Protein AF-A0A8S3YLR6-F1 (afdb_monomer_lite)

Sequence (281 aa):
AKRILKRKILSGLDHILKEVLVSANGNLFRFPYKSLSETISVVMLALLRDVLEQEKDLSAEFMKEVQEFAKQLFLAGQSDLERNPSHHSLQDRLTDFNPYQLLVHANGACVDLLFWAIREESEAENLCVKLTEKISTNTERKLLLSHTPLLSASLEALGKMAVKFPALGSAMVASLRDFLVSPSPILSKLNKYALSEGGRSGYSGSGGGIRILVTDEDKKEGSRGSKLPKNRLLATMENLRDNAIHNICRALKASQQVDKDCVPAFLASISNRLYRAELSD

pLDDT: mean 82.61, std 18.74, range [32.28, 98.25]

Structure (mmCIF, N/CA/C/O backbone):
data_AF-A0A8S3YLR6-F1
#
_entry.id   AF-A0A8S3YLR6-F1
#
loop_
_atom_site.group_PDB
_atom_site.id
_atom_site.type_symbol
_atom_site.label_atom_id
_atom_site.label_alt_id
_atom_site.label_comp_id
_atom_site.label_asym_id
_atom_site.label_entity_id
_atom_site.label_seq_id
_atom_site.pdbx_PDB_ins_code
_atom_site.Cartn_x
_atom_site.Cartn_y
_atom_site.Cartn_z
_atom_site.occupancy
_atom_site.B_iso_or_equiv
_atom_site.auth_seq_id
_atom_site.auth_comp_id
_atom_site.auth_asym_id
_atom_site.auth_atom_id
_atom_site.pdbx_PDB_model_num
ATOM 1 N N . ALA A 1 1 ? 10.961 -17.429 -5.211 1.00 85.12 1 ALA A N 1
ATOM 2 C CA . ALA A 1 1 ? 11.134 -15.956 -5.201 1.00 85.12 1 ALA A CA 1
ATOM 3 C C . ALA A 1 1 ? 12.556 -15.496 -4.858 1.00 85.12 1 ALA A C 1
ATOM 5 O O . ALA A 1 1 ? 13.225 -15.006 -5.760 1.00 85.12 1 ALA A O 1
ATOM 6 N N . LYS A 1 2 ? 13.059 -15.703 -3.623 1.00 90.19 2 LYS A N 1
ATOM 7 C CA . LYS A 1 2 ? 14.373 -15.196 -3.146 1.00 90.19 2 LYS A CA 1
ATOM 8 C C . LYS A 1 2 ? 15.544 -15.385 -4.121 1.00 90.19 2 LYS A C 1
ATOM 10 O O . LYS A 1 2 ? 16.356 -14.486 -4.268 1.00 90.19 2 LYS A O 1
ATOM 15 N N . ARG A 1 3 ? 15.649 -16.543 -4.789 1.00 91.81 3 ARG A N 1
ATOM 16 C CA . ARG A 1 3 ? 16.710 -16.813 -5.781 1.00 91.81 3 ARG A CA 1
ATOM 17 C C . ARG A 1 3 ? 16.569 -15.946 -7.033 1.00 91.81 3 ARG A C 1
ATOM 19 O O . ARG A 1 3 ? 17.522 -15.266 -7.384 1.00 91.81 3 ARG A O 1
ATOM 26 N N . ILE A 1 4 ? 15.396 -15.973 -7.666 1.00 92.19 4 ILE A N 1
ATOM 27 C CA . ILE A 1 4 ? 15.113 -15.288 -8.939 1.00 92.19 4 ILE A CA 1
ATOM 28 C C . ILE A 1 4 ? 15.237 -13.768 -8.784 1.00 92.19 4 ILE A C 1
ATOM 30 O O . ILE A 1 4 ? 15.818 -13.121 -9.642 1.00 92.19 4 ILE A O 1
ATOM 34 N N . LEU A 1 5 ? 14.773 -13.216 -7.657 1.00 93.38 5 LEU A N 1
ATOM 35 C CA . LEU A 1 5 ? 14.793 -11.773 -7.391 1.00 93.38 5 LEU A CA 1
ATOM 36 C C . LEU A 1 5 ? 16.151 -11.237 -6.906 1.00 93.38 5 LEU A C 1
ATOM 38 O O . LEU A 1 5 ? 16.263 -10.075 -6.520 1.00 93.38 5 LEU A O 1
ATOM 42 N N . LYS A 1 6 ? 17.218 -12.048 -6.928 1.00 92.62 6 LYS A N 1
ATOM 43 C CA . LYS A 1 6 ? 18.569 -11.538 -6.660 1.00 92.62 6 LYS A CA 1
ATOM 44 C C . LYS A 1 6 ? 18.989 -10.590 -7.779 1.00 92.62 6 LYS A C 1
ATOM 46 O O . LYS A 1 6 ? 18.984 -10.989 -8.942 1.00 92.62 6 LYS A O 1
ATOM 51 N N . ARG A 1 7 ? 19.501 -9.407 -7.412 1.00 89.25 7 ARG A N 1
ATOM 52 C CA . ARG A 1 7 ? 20.029 -8.402 -8.357 1.00 89.25 7 ARG A CA 1
ATOM 53 C C . ARG A 1 7 ? 20.949 -9.002 -9.422 1.00 89.25 7 ARG A C 1
ATOM 55 O O . ARG A 1 7 ? 20.771 -8.699 -10.587 1.00 89.25 7 ARG A O 1
ATOM 62 N N . LYS A 1 8 ? 21.863 -9.907 -9.040 1.00 92.75 8 LYS A N 1
ATOM 63 C CA . LYS A 1 8 ? 22.785 -10.585 -9.973 1.00 92.75 8 LYS A CA 1
ATOM 64 C C . LYS A 1 8 ? 22.071 -11.427 -11.041 1.00 92.75 8 LYS A C 1
ATOM 66 O O . LYS A 1 8 ? 22.531 -11.475 -12.176 1.00 92.75 8 LYS A O 1
ATOM 71 N N . ILE A 1 9 ? 20.988 -12.122 -10.678 1.00 94.31 9 ILE A N 1
ATOM 72 C CA . ILE A 1 9 ? 20.222 -12.932 -11.638 1.00 94.31 9 ILE A CA 1
ATOM 73 C C . ILE A 1 9 ? 19.443 -12.006 -12.564 1.00 94.31 9 ILE A C 1
ATOM 75 O O . ILE A 1 9 ? 19.561 -12.132 -13.777 1.00 94.31 9 ILE A O 1
ATOM 79 N N . LEU A 1 10 ? 18.718 -11.045 -11.992 1.00 93.62 10 LEU A N 1
ATOM 80 C CA . LEU A 1 10 ? 17.931 -10.073 -12.745 1.00 93.62 10 LEU A CA 1
ATOM 81 C C . LEU A 1 10 ? 18.799 -9.273 -13.737 1.00 93.62 10 LEU A C 1
ATOM 83 O O . LEU A 1 10 ? 18.485 -9.218 -14.921 1.00 93.62 10 LEU A O 1
ATOM 87 N N . SER A 1 11 ? 19.972 -8.790 -13.308 1.00 92.81 11 SER A N 1
ATOM 88 C CA . SER A 1 11 ? 20.924 -8.103 -14.191 1.00 92.81 11 SER A CA 1
ATOM 89 C C . SER A 1 11 ? 21.477 -9.004 -15.297 1.00 92.81 11 SER A C 1
ATOM 91 O O . SER A 1 11 ? 21.741 -8.532 -16.398 1.00 92.81 11 SER A O 1
ATOM 93 N N . GLY A 1 12 ? 21.668 -10.296 -15.011 1.00 94.06 12 GLY A N 1
ATOM 94 C CA . GLY A 1 12 ? 22.086 -11.273 -16.016 1.00 94.06 12 GLY A CA 1
ATOM 95 C C . GLY A 1 12 ? 21.009 -11.494 -17.077 1.00 94.06 12 GLY A C 1
ATOM 96 O O . GLY A 1 12 ? 21.314 -11.506 -18.264 1.00 94.06 12 GLY A O 1
ATOM 97 N N . LEU A 1 13 ? 19.744 -11.593 -16.661 1.00 93.75 13 LEU A N 1
ATOM 98 C CA . LEU A 1 13 ? 18.605 -11.706 -17.575 1.00 93.75 13 LEU A CA 1
ATOM 99 C C . LEU A 1 13 ? 18.443 -10.453 -18.442 1.00 93.75 13 LEU A C 1
ATOM 101 O O . LEU A 1 13 ? 18.229 -10.569 -19.646 1.00 93.75 13 LEU A O 1
ATOM 105 N N . ASP A 1 14 ? 18.609 -9.264 -17.861 1.00 92.75 14 ASP A N 1
ATOM 106 C CA . ASP A 1 14 ? 18.589 -8.010 -18.619 1.00 92.75 14 ASP A CA 1
ATOM 107 C C . ASP A 1 14 ? 19.749 -7.916 -19.616 1.00 92.75 14 ASP A C 1
ATOM 109 O O . ASP A 1 14 ? 19.586 -7.357 -20.700 1.00 92.75 14 ASP A O 1
ATOM 113 N N . HIS A 1 15 ? 20.923 -8.449 -19.269 1.00 93.38 15 HIS A N 1
ATOM 114 C CA . HIS A 1 15 ? 22.066 -8.484 -20.177 1.00 93.38 15 HIS A CA 1
ATOM 115 C C . HIS A 1 15 ? 21.801 -9.393 -21.379 1.00 93.38 15 HIS A C 1
ATOM 117 O O . HIS A 1 15 ? 21.953 -8.941 -22.510 1.00 93.38 15 HIS A O 1
ATOM 123 N N . ILE A 1 16 ? 21.305 -10.611 -21.140 1.00 91.88 16 ILE A N 1
ATOM 124 C CA . ILE A 1 16 ? 20.913 -11.547 -22.203 1.00 91.88 16 ILE A CA 1
ATOM 125 C C . ILE A 1 16 ? 19.836 -10.920 -23.095 1.00 91.88 16 ILE A C 1
ATOM 127 O O . ILE A 1 16 ? 19.920 -10.998 -24.318 1.00 91.88 16 ILE A O 1
ATOM 131 N N . LEU A 1 17 ? 18.839 -10.248 -22.506 1.00 89.56 17 LEU A N 1
ATOM 132 C CA . LEU A 1 17 ? 17.816 -9.562 -23.290 1.00 89.56 17 LEU A CA 1
ATOM 133 C C . LEU A 1 17 ? 18.434 -8.491 -24.202 1.00 89.56 17 LEU A C 1
ATOM 135 O O . LEU A 1 17 ? 18.081 -8.405 -25.377 1.00 89.56 17 LEU A O 1
ATOM 139 N N . LYS A 1 18 ? 19.367 -7.687 -23.681 1.00 87.88 18 LYS A N 1
ATOM 140 C CA . LYS A 1 18 ? 20.070 -6.673 -24.478 1.00 87.88 18 LYS A CA 1
ATOM 141 C C . LYS A 1 18 ? 20.865 -7.299 -25.621 1.00 87.88 18 LYS A C 1
ATOM 143 O O . LYS A 1 18 ? 20.796 -6.778 -26.728 1.00 87.88 18 LYS A O 1
ATOM 148 N N . GLU A 1 19 ? 21.570 -8.403 -25.381 1.00 89.25 19 GLU A N 1
ATOM 149 C CA . GLU A 1 19 ? 22.293 -9.131 -26.431 1.00 89.25 19 GLU A CA 1
ATOM 150 C C . GLU A 1 19 ? 21.345 -9.597 -27.537 1.00 89.25 19 GLU A C 1
ATOM 152 O O . GLU A 1 19 ? 21.582 -9.308 -28.706 1.00 89.25 19 GLU A O 1
ATOM 157 N N . VAL A 1 20 ? 20.218 -10.219 -27.176 1.00 87.31 20 VAL A N 1
ATOM 158 C CA . VAL A 1 20 ? 19.209 -10.683 -28.141 1.00 87.31 20 VAL A CA 1
ATOM 159 C C . VAL A 1 20 ? 18.617 -9.522 -28.946 1.00 87.31 20 VAL A C 1
ATOM 161 O O . VAL A 1 20 ? 18.468 -9.636 -30.162 1.00 87.31 20 VAL A O 1
ATOM 164 N N . LEU A 1 21 ? 18.311 -8.391 -28.302 1.00 83.88 21 LEU A N 1
ATOM 165 C CA . LEU A 1 21 ? 17.789 -7.197 -28.977 1.00 83.88 21 LEU A CA 1
ATOM 166 C C . LEU A 1 21 ? 18.794 -6.616 -29.984 1.00 83.88 21 LEU A C 1
ATOM 168 O O . LEU A 1 21 ? 18.395 -6.213 -31.079 1.00 83.88 21 LEU A O 1
ATOM 172 N N . VAL A 1 22 ? 20.083 -6.597 -29.625 1.00 85.00 22 VAL A N 1
ATOM 173 C CA . VAL A 1 22 ? 21.174 -6.151 -30.505 1.00 85.00 22 VAL A CA 1
ATOM 174 C C . VAL A 1 22 ? 21.357 -7.125 -31.668 1.00 85.00 22 VAL A C 1
ATOM 176 O O . VAL A 1 22 ? 21.350 -6.695 -32.817 1.00 85.00 22 VAL A O 1
ATOM 179 N N . SER A 1 23 ? 21.452 -8.431 -31.403 1.00 84.06 23 SER A N 1
ATOM 180 C CA . SER A 1 23 ? 21.620 -9.461 -32.438 1.00 84.06 23 SER A CA 1
ATOM 181 C C . SER A 1 23 ? 20.437 -9.544 -33.403 1.00 84.06 23 SER A C 1
ATOM 183 O O . SER A 1 23 ? 20.616 -9.891 -34.567 1.00 84.06 23 SER A O 1
ATOM 185 N N . ALA A 1 24 ? 19.231 -9.202 -32.948 1.00 80.56 24 ALA A N 1
ATOM 186 C CA . ALA A 1 24 ? 18.046 -9.147 -33.793 1.00 80.56 24 ALA A CA 1
ATOM 187 C C . ALA A 1 24 ? 17.970 -7.882 -34.672 1.00 80.56 24 ALA A C 1
ATOM 189 O O . ALA A 1 24 ? 16.998 -7.743 -35.410 1.00 80.56 24 ALA A O 1
ATOM 190 N N . ASN A 1 25 ? 18.929 -6.943 -34.599 1.00 69.19 25 ASN A N 1
ATOM 191 C CA . ASN A 1 25 ? 18.889 -5.641 -35.289 1.00 69.19 25 ASN A CA 1
ATOM 192 C C . ASN A 1 25 ? 17.556 -4.882 -35.096 1.00 69.19 25 ASN A C 1
ATOM 194 O O . ASN A 1 25 ? 17.105 -4.160 -35.983 1.00 69.19 25 ASN A O 1
ATOM 198 N N . GLY A 1 26 ? 16.876 -5.074 -33.960 1.00 62.84 26 GLY A N 1
ATOM 199 C CA . GLY A 1 26 ? 15.544 -4.504 -33.723 1.00 62.84 26 GLY A CA 1
ATOM 200 C C . GLY A 1 26 ? 14.390 -5.137 -34.523 1.00 62.84 26 GLY A C 1
ATOM 201 O O . GLY A 1 26 ? 13.256 -4.692 -34.374 1.00 62.84 26 GLY A O 1
ATOM 202 N N . ASN A 1 27 ? 14.619 -6.206 -35.301 1.00 63.16 27 ASN A N 1
ATOM 203 C CA . ASN A 1 27 ? 13.587 -6.931 -36.068 1.00 63.16 27 ASN A CA 1
ATOM 204 C C . ASN A 1 27 ? 12.715 -7.878 -35.221 1.00 63.16 27 ASN A C 1
ATOM 206 O O . ASN A 1 27 ? 12.024 -8.751 -35.753 1.00 63.16 27 ASN A O 1
ATOM 210 N N . LEU A 1 28 ? 12.695 -7.708 -33.899 1.00 68.62 28 LEU A N 1
ATOM 211 C CA . LEU A 1 28 ? 11.741 -8.395 -33.036 1.00 68.62 28 LEU A CA 1
ATOM 212 C C . LEU A 1 28 ? 10.363 -7.751 -33.211 1.00 68.62 28 LEU A C 1
ATOM 214 O O . LEU A 1 28 ? 10.010 -6.780 -32.538 1.00 68.62 28 LEU A O 1
ATOM 218 N N . PHE A 1 29 ? 9.582 -8.293 -34.147 1.00 60.22 29 PHE A N 1
ATOM 219 C CA . PHE A 1 29 ? 8.197 -7.889 -34.367 1.00 60.22 29 PHE A CA 1
ATOM 220 C C . PHE A 1 29 ? 7.427 -7.945 -33.036 1.00 60.22 29 PHE A C 1
ATOM 222 O O . PHE A 1 29 ? 7.237 -9.016 -32.466 1.00 60.22 29 PHE A O 1
ATOM 229 N N . ARG A 1 30 ? 6.964 -6.781 -32.558 1.00 65.88 30 ARG A N 1
ATOM 230 C CA . ARG A 1 30 ? 6.117 -6.623 -31.358 1.00 65.88 30 ARG A CA 1
ATOM 231 C C . ARG A 1 30 ? 6.732 -7.109 -30.034 1.00 65.88 30 ARG A C 1
ATOM 233 O O . ARG A 1 30 ? 6.010 -7.655 -29.205 1.00 65.88 30 ARG A O 1
ATOM 240 N N . PHE A 1 31 ? 8.021 -6.883 -29.786 1.00 74.44 31 PHE A N 1
ATOM 241 C CA . PHE A 1 31 ? 8.597 -7.120 -28.456 1.00 74.44 31 PHE A CA 1
ATOM 242 C C . PHE A 1 31 ? 8.640 -5.823 -27.618 1.00 74.44 31 PHE A C 1
ATOM 244 O O . PHE A 1 31 ? 9.444 -4.942 -27.920 1.00 74.44 31 PHE A O 1
ATOM 251 N N . PRO A 1 32 ? 7.785 -5.658 -26.583 1.00 75.31 32 PRO A N 1
ATOM 252 C CA . PRO A 1 32 ? 7.658 -4.380 -25.876 1.00 75.31 32 PRO A CA 1
ATOM 253 C C . PRO A 1 32 ? 8.683 -4.185 -24.747 1.00 75.31 32 PRO A C 1
ATOM 255 O O . PRO A 1 32 ? 8.883 -3.055 -24.308 1.00 75.31 32 PRO A O 1
ATOM 258 N N . TYR A 1 33 ? 9.315 -5.253 -24.250 1.00 80.69 33 TYR A N 1
ATOM 259 C CA . TYR A 1 33 ? 10.130 -5.206 -23.032 1.00 80.69 33 TYR A CA 1
ATOM 260 C C . TYR A 1 33 ? 11.534 -4.641 -23.279 1.00 80.69 33 TYR A C 1
ATOM 262 O O . TYR A 1 33 ? 12.218 -5.020 -24.226 1.00 80.69 33 TYR A O 1
ATOM 270 N N . LYS A 1 34 ? 11.992 -3.772 -22.371 1.00 79.12 34 LYS A N 1
ATOM 271 C CA . LYS A 1 34 ? 13.369 -3.226 -22.360 1.00 79.12 34 LYS A CA 1
ATOM 272 C C . LYS A 1 34 ? 14.245 -3.834 -21.263 1.00 79.12 34 LYS A C 1
ATOM 274 O O . LYS A 1 34 ? 15.469 -3.738 -21.319 1.00 79.12 34 LYS A O 1
ATOM 279 N N . SER A 1 35 ? 13.605 -4.462 -20.286 1.00 86.56 35 SER A N 1
ATOM 280 C CA . SER A 1 35 ? 14.198 -5.185 -19.167 1.00 86.56 35 SER A CA 1
ATOM 281 C C . SER A 1 35 ? 13.229 -6.278 -18.716 1.00 86.56 35 SER A C 1
ATOM 283 O O . SER A 1 35 ? 12.011 -6.190 -18.908 1.00 86.56 35 SER A O 1
ATOM 285 N N . LEU A 1 36 ? 13.776 -7.336 -18.131 1.00 89.69 36 LEU A N 1
ATOM 286 C CA . LEU A 1 36 ? 13.025 -8.417 -17.502 1.00 89.69 36 LEU A CA 1
ATOM 287 C C . LEU A 1 36 ? 12.928 -8.218 -15.988 1.00 89.69 36 LEU A C 1
ATOM 289 O O . LEU A 1 36 ? 11.962 -8.685 -15.386 1.00 89.69 36 LEU A O 1
ATOM 293 N N . SER A 1 37 ? 13.884 -7.504 -15.388 1.00 91.69 37 SER A N 1
ATOM 294 C CA . SER A 1 37 ? 13.978 -7.257 -13.945 1.00 91.69 37 SER A CA 1
ATOM 295 C C . SER A 1 37 ? 12.669 -6.803 -13.304 1.00 91.69 37 SER A C 1
ATOM 297 O O . SER A 1 37 ? 12.178 -7.442 -12.370 1.00 91.69 37 SER A O 1
ATOM 299 N N . GLU A 1 38 ? 12.080 -5.719 -13.805 1.00 89.62 38 GLU A N 1
ATOM 300 C CA . GLU A 1 38 ? 10.886 -5.115 -13.217 1.00 89.62 38 GLU A CA 1
ATOM 301 C C . GLU A 1 38 ? 9.656 -5.998 -13.436 1.00 89.62 38 GLU A C 1
ATOM 303 O O . GLU A 1 38 ? 8.879 -6.208 -12.507 1.00 89.62 38 GLU A O 1
ATOM 308 N N . THR A 1 39 ? 9.519 -6.591 -14.626 1.00 91.44 39 THR A N 1
ATOM 309 C CA . THR A 1 39 ? 8.422 -7.517 -14.947 1.00 91.44 39 THR A CA 1
ATOM 310 C C . THR A 1 39 ? 8.439 -8.730 -14.019 1.00 91.44 39 THR A C 1
ATOM 312 O O . THR A 1 39 ? 7.434 -9.044 -13.385 1.00 91.44 39 THR A O 1
ATOM 315 N N . ILE A 1 40 ? 9.593 -9.391 -13.891 1.00 94.12 40 ILE A N 1
ATOM 316 C CA . ILE A 1 40 ? 9.761 -10.557 -13.017 1.00 94.12 40 ILE A CA 1
ATOM 317 C C . ILE A 1 40 ? 9.516 -10.165 -11.558 1.00 94.12 40 ILE A C 1
ATOM 319 O O . ILE A 1 40 ? 8.880 -10.920 -10.826 1.00 94.12 40 ILE A O 1
ATOM 323 N N . SER A 1 41 ? 9.975 -8.986 -11.134 1.00 93.62 41 SER A N 1
ATOM 324 C CA . SER A 1 41 ? 9.752 -8.493 -9.772 1.00 93.62 41 SER A CA 1
ATOM 325 C C . SER A 1 41 ? 8.268 -8.344 -9.455 1.00 93.62 41 SER A C 1
ATOM 327 O O . SER A 1 41 ? 7.816 -8.897 -8.454 1.00 93.62 41 SER A O 1
ATOM 329 N N . VAL A 1 42 ? 7.497 -7.685 -10.328 1.00 93.69 42 VAL A N 1
ATOM 330 C CA . VAL A 1 42 ? 6.043 -7.537 -10.158 1.00 93.69 42 VAL A CA 1
ATOM 331 C C . VAL A 1 42 ? 5.356 -8.899 -10.113 1.00 93.69 42 VAL A C 1
ATOM 333 O O . VAL A 1 42 ? 4.605 -9.162 -9.179 1.00 93.69 42 VAL A O 1
ATOM 336 N N . VAL A 1 43 ? 5.640 -9.781 -11.078 1.00 94.62 43 VAL A N 1
ATOM 337 C CA . VAL A 1 43 ? 4.993 -11.101 -11.168 1.00 94.62 43 VAL A CA 1
ATOM 338 C C . VAL A 1 43 ? 5.287 -11.949 -9.933 1.00 94.62 43 VAL A C 1
ATOM 340 O O . VAL A 1 43 ? 4.377 -12.533 -9.353 1.00 94.62 43 VAL A O 1
ATOM 343 N N . MET A 1 44 ? 6.545 -12.003 -9.495 1.00 95.81 44 MET A N 1
ATOM 344 C CA . MET A 1 44 ? 6.927 -12.819 -8.343 1.00 95.81 44 MET A CA 1
ATOM 345 C C . MET A 1 44 ? 6.358 -12.280 -7.028 1.00 95.81 44 MET A C 1
ATOM 347 O O . MET A 1 44 ? 6.018 -13.077 -6.157 1.00 95.81 44 MET A O 1
ATOM 351 N N . LEU A 1 45 ? 6.273 -10.957 -6.866 1.00 95.12 45 LEU A N 1
ATOM 352 C CA . LEU A 1 45 ? 5.681 -10.336 -5.679 1.00 95.12 45 LEU A CA 1
ATOM 353 C C . LEU A 1 45 ? 4.161 -10.499 -5.649 1.00 95.12 45 LEU A C 1
ATOM 355 O O . LEU A 1 45 ? 3.626 -10.869 -4.608 1.00 95.12 45 LEU A O 1
ATOM 359 N N . ALA A 1 46 ? 3.486 -10.295 -6.782 1.00 94.06 46 ALA A N 1
ATOM 360 C CA . ALA A 1 46 ? 2.050 -10.529 -6.907 1.00 94.06 46 ALA A CA 1
ATOM 361 C C . ALA A 1 46 ? 1.702 -12.000 -6.640 1.00 94.06 46 ALA A C 1
ATOM 363 O O . ALA A 1 46 ? 0.808 -12.276 -5.850 1.00 94.06 46 ALA A O 1
ATOM 364 N N . LEU A 1 47 ? 2.475 -12.942 -7.191 1.00 94.88 47 LEU A N 1
ATOM 365 C CA . LEU A 1 47 ? 2.290 -14.368 -6.921 1.00 94.88 47 LEU A CA 1
ATOM 366 C C . LEU A 1 47 ? 2.444 -14.693 -5.429 1.00 94.88 47 LEU A C 1
ATOM 368 O O . LEU A 1 47 ? 1.627 -15.417 -4.875 1.00 94.88 47 LEU A O 1
ATOM 372 N N . LEU A 1 48 ? 3.484 -14.171 -4.766 1.00 94.12 48 LEU A N 1
ATOM 373 C CA . LEU A 1 48 ? 3.661 -14.383 -3.326 1.00 94.12 48 LEU A CA 1
ATOM 374 C C . LEU A 1 48 ? 2.500 -13.801 -2.517 1.00 94.12 48 LEU A C 1
ATOM 376 O O . LEU A 1 48 ? 2.056 -14.441 -1.569 1.00 94.12 48 LEU A O 1
ATOM 380 N N . ARG A 1 49 ? 2.022 -12.606 -2.883 1.00 93.56 49 ARG A N 1
ATOM 381 C CA . ARG A 1 49 ? 0.862 -11.975 -2.249 1.00 93.56 49 ARG A CA 1
ATOM 382 C C . ARG A 1 49 ? -0.367 -12.871 -2.381 1.00 93.56 49 ARG A C 1
ATOM 384 O O . ARG A 1 49 ? -1.003 -13.141 -1.372 1.00 93.56 49 ARG A O 1
ATOM 391 N N . ASP A 1 50 ? -0.657 -13.351 -3.588 1.00 93.19 50 ASP A N 1
ATOM 392 C CA . ASP A 1 50 ? -1.843 -14.169 -3.866 1.00 93.19 50 ASP A CA 1
ATOM 393 C C . ASP A 1 50 ? -1.788 -15.511 -3.121 1.00 93.19 50 ASP A C 1
ATOM 395 O O . ASP A 1 50 ? -2.796 -15.962 -2.583 1.00 93.19 50 ASP A O 1
ATOM 399 N N . VAL A 1 51 ? -0.599 -16.117 -3.015 1.00 92.75 51 VAL A N 1
ATOM 400 C CA . VAL A 1 51 ? -0.386 -17.321 -2.195 1.00 92.75 51 VAL A CA 1
ATOM 401 C C . VAL A 1 51 ? -0.667 -17.034 -0.720 1.00 92.75 51 VAL A C 1
ATOM 403 O O . VAL A 1 51 ? -1.386 -17.795 -0.086 1.00 92.75 51 VAL A O 1
ATOM 406 N N . LEU A 1 52 ? -0.135 -15.940 -0.164 1.00 92.62 52 LEU A N 1
ATOM 407 C CA . LEU A 1 52 ? -0.355 -15.589 1.245 1.00 92.62 52 LEU A CA 1
ATOM 408 C C . LEU A 1 52 ? -1.804 -15.176 1.554 1.00 92.62 52 LEU A C 1
ATOM 410 O O . LEU A 1 52 ? -2.242 -15.304 2.694 1.00 92.62 52 LEU A O 1
ATOM 414 N N . GLU A 1 53 ? -2.531 -14.662 0.566 1.00 90.50 53 GLU A N 1
ATOM 415 C CA . GLU A 1 53 ? -3.952 -14.332 0.688 1.00 90.50 53 GLU A CA 1
ATOM 416 C C . GLU A 1 53 ? -4.837 -15.588 0.713 1.00 90.50 53 GLU A C 1
ATOM 418 O O . GLU A 1 53 ? -5.826 -15.631 1.449 1.00 90.50 53 GLU A O 1
ATOM 423 N N . GLN A 1 54 ? -4.492 -16.609 -0.076 1.00 91.38 54 GLN A N 1
ATOM 424 C CA . GLN A 1 54 ? -5.289 -17.832 -0.215 1.00 91.38 54 GLN A CA 1
ATOM 425 C C . GLN A 1 54 ? -4.959 -18.888 0.844 1.00 91.38 54 GLN A C 1
ATOM 427 O O . GLN A 1 54 ? -5.867 -19.532 1.375 1.00 91.38 54 GLN A O 1
ATOM 432 N N . GLU A 1 55 ? -3.677 -19.058 1.165 1.00 89.44 55 GLU A N 1
ATOM 433 C CA . GLU A 1 55 ? -3.213 -20.107 2.067 1.00 89.44 55 GLU A CA 1
ATOM 434 C C . GLU A 1 55 ? -3.371 -19.694 3.532 1.00 89.44 55 GLU A C 1
ATOM 436 O O . GLU A 1 55 ? -2.748 -18.753 4.033 1.00 89.44 55 GLU A O 1
ATOM 441 N N . LYS A 1 56 ? -4.202 -20.453 4.245 1.00 80.00 56 LYS A N 1
ATOM 442 C CA . LYS A 1 56 ? -4.361 -20.347 5.696 1.00 80.00 56 LYS A CA 1
ATOM 443 C C . LYS A 1 56 ? -3.353 -21.295 6.359 1.00 80.00 56 LYS A C 1
ATOM 445 O O . LYS A 1 56 ? -2.961 -22.294 5.774 1.00 80.00 56 LYS A O 1
ATOM 450 N N . ASP A 1 57 ? -2.897 -20.959 7.562 1.00 85.62 57 ASP A N 1
ATOM 451 C CA . ASP A 1 57 ? -2.037 -21.829 8.393 1.00 85.62 57 ASP A CA 1
ATOM 452 C C . ASP A 1 57 ? -0.573 -22.028 7.943 1.00 85.62 57 ASP A C 1
ATOM 454 O O . ASP A 1 57 ? 0.093 -22.994 8.313 1.00 85.62 57 ASP A O 1
ATOM 458 N N . LEU A 1 58 ? -0.010 -21.054 7.223 1.00 90.56 58 LEU A N 1
ATOM 459 C CA . LEU A 1 58 ? 1.438 -20.977 6.986 1.00 90.56 58 LEU A CA 1
ATOM 460 C C . LEU A 1 58 ? 2.227 -20.775 8.294 1.00 90.56 58 LEU A C 1
ATOM 462 O O . LEU A 1 58 ? 1.840 -19.949 9.132 1.00 90.56 58 LEU A O 1
ATOM 466 N N . SER A 1 59 ? 3.366 -21.468 8.433 1.00 92.88 59 SER A N 1
ATOM 467 C CA . SER A 1 59 ? 4.188 -21.441 9.653 1.00 92.88 59 SER A CA 1
ATOM 468 C C . SER A 1 59 ? 4.692 -20.040 10.011 1.00 92.88 59 SER A C 1
ATOM 470 O O . SER A 1 59 ? 4.932 -19.196 9.142 1.00 92.88 59 SER A O 1
ATOM 472 N N . ALA A 1 60 ? 4.877 -19.787 11.309 1.00 90.31 60 ALA A N 1
ATOM 473 C CA . ALA A 1 60 ? 5.349 -18.496 11.803 1.00 90.31 60 ALA A CA 1
ATOM 474 C C . ALA A 1 60 ? 6.752 -18.160 11.269 1.00 90.31 60 ALA A C 1
ATOM 476 O O . ALA A 1 60 ? 6.997 -17.027 10.852 1.00 90.31 60 ALA A O 1
ATOM 477 N N . GLU A 1 61 ? 7.647 -19.151 11.196 1.00 93.12 61 GLU A N 1
ATOM 478 C CA . GLU A 1 61 ? 8.991 -18.990 10.637 1.00 93.12 61 GLU A CA 1
ATOM 479 C C . GLU A 1 61 ? 8.939 -18.573 9.165 1.00 93.12 61 GLU A C 1
ATOM 481 O O . GLU A 1 61 ? 9.636 -17.642 8.758 1.00 93.12 61 GLU A O 1
ATOM 486 N N . PHE A 1 62 ? 8.073 -19.213 8.371 1.00 92.94 62 PHE A N 1
ATOM 487 C CA . PHE A 1 62 ? 7.907 -18.870 6.962 1.00 92.94 62 PHE A CA 1
ATOM 488 C C . PHE A 1 62 ? 7.362 -17.450 6.792 1.00 92.94 62 PHE A C 1
ATOM 490 O O . PHE A 1 62 ? 7.883 -16.679 5.987 1.00 92.94 62 PHE A O 1
ATOM 497 N N . MET A 1 63 ? 6.352 -17.071 7.576 1.00 93.44 63 MET A N 1
ATOM 498 C CA . MET A 1 63 ? 5.756 -15.734 7.501 1.00 93.44 63 MET A CA 1
ATOM 499 C C . MET A 1 63 ? 6.760 -14.644 7.874 1.00 93.44 63 MET A C 1
ATOM 501 O O . MET A 1 63 ? 6.872 -13.649 7.159 1.00 93.44 63 MET A O 1
ATOM 505 N N . LYS A 1 64 ? 7.570 -14.874 8.913 1.00 92.81 64 LYS A N 1
ATOM 506 C CA . LYS A 1 64 ? 8.670 -13.982 9.295 1.00 92.81 64 LYS A CA 1
ATOM 507 C C . LYS A 1 64 ? 9.709 -13.848 8.181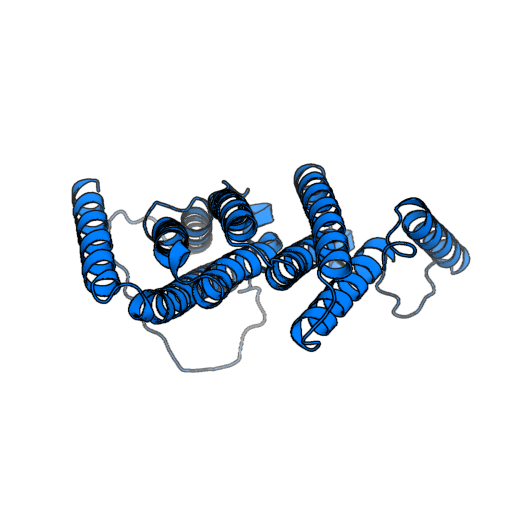 1.00 92.81 64 LYS A C 1
ATOM 509 O O . LYS A 1 64 ? 10.169 -12.748 7.876 1.00 92.81 64 LYS A O 1
ATOM 514 N N . GLU A 1 65 ? 10.057 -14.953 7.523 1.00 94.50 65 GLU A N 1
ATOM 515 C CA . GLU A 1 65 ? 10.958 -14.928 6.371 1.00 94.50 65 GLU A CA 1
ATOM 516 C C . GLU A 1 65 ? 10.396 -14.148 5.177 1.00 94.50 65 GLU A C 1
ATOM 518 O O . GLU A 1 65 ? 11.158 -13.459 4.490 1.00 94.50 65 GLU A O 1
ATOM 523 N N . VAL A 1 66 ? 9.097 -14.285 4.896 1.00 94.44 66 VAL A N 1
ATOM 524 C CA . VAL A 1 66 ? 8.414 -13.550 3.824 1.00 94.44 66 VAL A CA 1
ATOM 525 C C . VAL A 1 66 ? 8.347 -12.067 4.161 1.00 94.44 66 VAL A C 1
ATOM 527 O O . VAL A 1 66 ? 8.630 -11.241 3.295 1.00 94.44 66 VAL A O 1
ATOM 530 N N . GLN A 1 67 ? 8.042 -11.726 5.409 1.00 94.00 67 GLN A N 1
ATOM 531 C CA . GLN A 1 67 ? 7.961 -10.348 5.872 1.00 94.00 67 GLN A CA 1
ATOM 532 C C . GLN A 1 67 ? 9.312 -9.630 5.761 1.00 94.00 67 GLN A C 1
ATOM 534 O O . GLN A 1 67 ? 9.383 -8.553 5.170 1.00 94.00 67 GLN A O 1
ATOM 539 N N . GLU A 1 68 ? 10.398 -10.229 6.261 1.00 94.62 68 GLU A N 1
ATOM 540 C CA . GLU A 1 68 ? 11.739 -9.636 6.164 1.00 94.62 68 GLU A CA 1
ATOM 541 C C . GLU A 1 68 ? 12.169 -9.488 4.697 1.00 94.62 68 GLU A C 1
ATOM 543 O O . GLU A 1 68 ? 12.697 -8.453 4.287 1.00 94.62 68 GLU A O 1
ATOM 548 N N . PHE A 1 69 ? 11.858 -10.485 3.866 1.00 95.31 69 PHE A N 1
ATOM 549 C CA . PHE A 1 69 ? 12.104 -10.420 2.430 1.00 95.31 69 PHE A CA 1
ATOM 550 C C . PHE A 1 69 ? 11.327 -9.282 1.745 1.00 95.31 69 PHE A C 1
ATOM 552 O O . PHE A 1 69 ? 11.914 -8.498 0.996 1.00 95.31 69 PHE A O 1
ATOM 559 N N . ALA A 1 70 ? 10.027 -9.159 2.018 1.00 95.62 70 ALA A N 1
ATOM 560 C CA . ALA A 1 70 ? 9.173 -8.114 1.461 1.00 95.62 70 ALA A CA 1
ATOM 561 C C . ALA A 1 70 ? 9.613 -6.720 1.928 1.00 95.62 70 ALA A C 1
ATOM 563 O O . ALA A 1 70 ? 9.657 -5.784 1.132 1.00 95.62 70 ALA A O 1
ATOM 564 N N . LYS A 1 71 ? 10.020 -6.588 3.196 1.00 94.62 71 LYS A N 1
ATOM 565 C CA . LYS A 1 71 ? 10.528 -5.343 3.783 1.00 94.62 71 LYS A CA 1
ATOM 566 C C . LYS A 1 71 ? 11.807 -4.882 3.093 1.00 94.62 71 LYS A C 1
ATOM 568 O O . LYS A 1 71 ? 11.912 -3.710 2.739 1.00 94.62 71 LYS A O 1
ATOM 573 N N . GLN A 1 72 ? 12.756 -5.788 2.856 1.00 95.00 72 GLN A N 1
ATOM 574 C CA . GLN A 1 72 ? 13.989 -5.469 2.130 1.00 95.00 72 GLN A CA 1
ATOM 575 C C . GLN A 1 72 ? 13.701 -5.007 0.698 1.00 95.00 72 GLN A C 1
ATOM 577 O O . GLN A 1 72 ? 14.264 -4.007 0.252 1.00 95.00 72 GLN A O 1
ATOM 582 N N . LEU A 1 73 ? 12.801 -5.698 -0.010 1.00 94.62 73 LEU A N 1
ATOM 583 C CA . LEU A 1 73 ? 12.415 -5.320 -1.370 1.00 94.62 73 LEU A CA 1
ATOM 584 C C . LEU A 1 73 ? 11.665 -3.988 -1.420 1.00 94.62 73 LEU A C 1
ATOM 586 O O . LEU A 1 73 ? 11.944 -3.180 -2.300 1.00 94.62 73 LEU A O 1
ATOM 590 N N . PHE A 1 74 ? 10.765 -3.734 -0.471 1.00 95.06 74 PHE A N 1
ATOM 591 C CA . PHE A 1 74 ? 10.048 -2.465 -0.357 1.00 95.06 74 PHE A CA 1
ATOM 592 C C . PHE A 1 74 ? 11.002 -1.291 -0.112 1.00 95.06 74 PHE A C 1
ATOM 594 O O . PHE A 1 74 ? 10.937 -0.283 -0.806 1.00 95.06 74 PHE A O 1
ATOM 601 N N . LEU A 1 75 ? 11.938 -1.421 0.833 1.00 94.12 75 LEU A N 1
ATOM 602 C CA . LEU A 1 75 ? 12.905 -0.357 1.127 1.00 94.12 75 LEU A CA 1
ATOM 603 C C . LEU A 1 75 ? 13.862 -0.105 -0.046 1.00 94.12 75 LEU A C 1
ATOM 605 O O . LEU A 1 75 ? 14.150 1.048 -0.378 1.00 94.12 75 LEU A O 1
ATOM 609 N N . ALA A 1 76 ? 14.332 -1.172 -0.699 1.00 93.00 76 ALA A N 1
ATOM 610 C CA . ALA A 1 76 ? 15.155 -1.053 -1.897 1.00 93.00 76 ALA A CA 1
ATOM 611 C C . ALA A 1 76 ? 14.379 -0.378 -3.038 1.00 93.00 76 ALA A C 1
ATOM 613 O O . ALA A 1 76 ? 14.884 0.560 -3.648 1.00 93.00 76 ALA A O 1
ATOM 614 N N . GLY A 1 77 ? 13.135 -0.801 -3.273 1.00 92.56 77 GLY A N 1
ATOM 615 C CA . GLY A 1 77 ? 12.270 -0.236 -4.299 1.00 92.56 77 GLY A CA 1
ATOM 616 C C . GLY A 1 77 ? 11.940 1.236 -4.052 1.00 92.56 77 GLY A C 1
ATOM 617 O O . GLY A 1 77 ? 11.998 2.030 -4.984 1.00 92.56 77 GLY A O 1
ATOM 618 N N . GLN A 1 78 ? 11.671 1.624 -2.806 1.00 91.25 78 GLN A N 1
ATOM 619 C CA . GLN A 1 78 ? 11.485 3.022 -2.409 1.00 91.25 78 GLN A CA 1
ATOM 620 C C . GLN A 1 78 ? 12.742 3.861 -2.670 1.00 91.25 78 GLN A C 1
ATOM 622 O O . GLN A 1 78 ? 12.648 4.923 -3.283 1.00 91.25 78 GLN A O 1
ATOM 627 N N . SER A 1 79 ? 13.920 3.346 -2.303 1.00 91.56 79 SER A N 1
ATOM 628 C CA . SER A 1 79 ? 15.200 4.013 -2.584 1.00 91.56 79 SER A CA 1
ATOM 629 C C . SER A 1 79 ? 15.426 4.207 -4.089 1.00 91.56 79 SER A C 1
ATOM 631 O O . SER A 1 79 ? 15.918 5.247 -4.523 1.00 91.56 79 SER A O 1
ATOM 633 N N . ASP A 1 80 ? 15.061 3.216 -4.903 1.00 89.31 80 ASP A N 1
ATOM 634 C CA . ASP A 1 80 ? 15.213 3.275 -6.358 1.00 89.31 80 ASP A CA 1
ATOM 635 C C . ASP A 1 80 ? 14.203 4.254 -7.000 1.00 89.31 80 ASP A C 1
ATOM 637 O O . ASP A 1 80 ? 14.562 4.984 -7.929 1.00 89.31 80 ASP A O 1
ATOM 641 N N . LEU A 1 81 ? 12.976 4.349 -6.465 1.00 89.06 81 LEU A N 1
ATOM 642 C CA . LEU A 1 81 ? 11.962 5.328 -6.889 1.00 89.06 81 LEU A CA 1
ATOM 643 C C . LEU A 1 81 ? 12.375 6.778 -6.598 1.00 89.06 81 LEU A C 1
ATOM 645 O O . LEU A 1 81 ? 12.040 7.668 -7.384 1.00 89.06 81 LEU A O 1
ATOM 649 N N . GLU A 1 82 ? 13.082 7.011 -5.490 1.00 85.31 82 GLU A N 1
ATOM 650 C CA . GLU A 1 82 ? 13.621 8.324 -5.110 1.00 85.31 82 GLU A CA 1
ATOM 651 C C . GLU A 1 82 ? 14.840 8.719 -5.948 1.00 85.31 82 GLU A C 1
ATOM 653 O O . GLU A 1 82 ? 14.984 9.881 -6.321 1.00 85.31 82 GLU A O 1
ATOM 658 N N . ARG A 1 83 ? 15.709 7.756 -6.282 1.00 83.31 83 ARG A N 1
ATOM 659 C CA . ARG A 1 83 ? 16.926 7.999 -7.076 1.00 83.31 83 ARG A CA 1
ATOM 660 C C . ARG A 1 83 ? 16.645 8.266 -8.548 1.00 83.31 83 ARG A C 1
ATOM 662 O O . ARG A 1 83 ? 17.338 9.075 -9.156 1.00 83.31 83 ARG A O 1
ATOM 669 N N . ASN A 1 84 ? 15.642 7.598 -9.117 1.00 71.75 84 ASN A N 1
ATOM 670 C CA . ASN A 1 84 ? 15.324 7.673 -10.543 1.00 71.75 84 ASN A CA 1
ATOM 671 C C . ASN A 1 84 ? 13.901 8.195 -10.780 1.00 71.75 84 ASN A C 1
ATOM 673 O O . ASN A 1 84 ? 13.091 7.483 -11.375 1.00 71.75 84 ASN A O 1
ATOM 677 N N . PRO A 1 85 ? 13.563 9.427 -10.355 1.00 62.38 85 PRO A N 1
ATOM 678 C CA . PRO A 1 85 ? 12.185 9.897 -10.350 1.00 62.38 85 PRO A CA 1
ATOM 679 C C . PRO A 1 85 ? 11.541 9.872 -11.742 1.00 62.38 85 PRO A C 1
ATOM 681 O O . PRO A 1 85 ? 10.353 9.598 -11.836 1.00 62.38 85 PRO A O 1
ATOM 684 N N . SER A 1 86 ? 12.266 10.084 -12.848 1.00 59.22 86 SER A N 1
ATOM 685 C CA . SER A 1 86 ? 11.695 9.922 -14.197 1.00 59.22 86 SER A CA 1
ATOM 686 C C . SER A 1 86 ? 12.761 9.885 -15.298 1.00 59.22 86 SER A C 1
ATOM 688 O O . SER A 1 86 ? 13.147 10.931 -15.816 1.00 59.22 86 SER A O 1
ATOM 690 N N . HIS A 1 87 ? 13.136 8.694 -15.770 1.00 51.59 87 HIS A N 1
ATOM 691 C CA . HIS A 1 87 ? 13.592 8.518 -17.156 1.00 51.59 87 HIS A CA 1
ATOM 692 C C . HIS A 1 87 ? 12.365 8.341 -18.058 1.00 51.59 87 HIS A C 1
ATOM 694 O O . HIS A 1 87 ? 12.153 7.285 -18.635 1.00 51.59 87 HIS A O 1
ATOM 700 N N . HIS A 1 88 ? 11.508 9.360 -18.159 1.00 53.16 88 HIS A N 1
ATOM 701 C CA . HIS A 1 88 ? 10.525 9.399 -19.242 1.00 53.16 88 HIS A CA 1
ATOM 702 C C . HIS A 1 88 ? 11.214 9.986 -20.468 1.00 53.16 88 HIS A C 1
ATOM 704 O O . HIS A 1 88 ? 11.098 11.179 -20.758 1.00 53.16 88 HIS A O 1
ATOM 710 N N . SER A 1 89 ? 11.984 9.151 -21.168 1.00 49.72 89 SER A N 1
ATOM 711 C CA . SER A 1 89 ? 12.471 9.531 -22.485 1.00 49.72 89 SER A CA 1
ATOM 712 C C . SER A 1 89 ? 11.270 9.619 -23.432 1.00 49.72 89 SER A C 1
ATOM 714 O O . SER A 1 89 ? 10.307 8.858 -23.317 1.00 49.72 89 SER A O 1
ATOM 716 N N . LEU A 1 90 ? 11.292 10.553 -24.385 1.00 46.62 90 LEU A N 1
ATOM 717 C CA . LEU A 1 90 ? 10.255 10.647 -25.423 1.00 46.62 90 LEU A CA 1
ATOM 718 C C . LEU A 1 90 ? 10.104 9.322 -26.205 1.00 46.62 90 LEU A C 1
ATOM 720 O O . LEU A 1 90 ? 9.022 9.034 -26.711 1.00 46.62 90 LEU A O 1
ATOM 724 N N . GLN A 1 91 ? 11.154 8.491 -26.216 1.00 46.16 91 GLN A N 1
ATOM 725 C CA . GLN A 1 91 ? 11.197 7.159 -26.819 1.00 46.16 91 GLN A CA 1
ATOM 726 C C . GLN A 1 91 ? 10.349 6.117 -26.065 1.00 46.16 91 GLN A C 1
ATOM 728 O O . GLN A 1 91 ? 9.850 5.176 -26.677 1.00 46.16 91 GLN A O 1
ATOM 733 N N . ASP A 1 92 ? 10.136 6.279 -24.753 1.00 50.44 92 ASP A N 1
ATOM 734 C CA . ASP A 1 92 ? 9.288 5.385 -23.946 1.00 50.44 92 ASP A CA 1
ATOM 735 C C . ASP A 1 92 ? 7.794 5.565 -24.232 1.00 50.44 92 ASP A C 1
ATOM 737 O O . ASP A 1 92 ? 6.991 4.759 -23.790 1.00 50.44 92 ASP A O 1
ATOM 741 N N . ARG A 1 93 ? 7.397 6.588 -25.001 1.00 49.44 93 ARG A N 1
ATOM 742 C CA . ARG A 1 93 ? 6.005 6.737 -25.459 1.00 49.44 93 ARG A CA 1
ATOM 743 C C . ARG A 1 93 ? 5.662 5.860 -26.664 1.00 49.44 93 ARG A C 1
ATOM 745 O O . ARG A 1 93 ? 4.488 5.746 -26.993 1.00 49.44 93 ARG A O 1
ATOM 752 N N . LEU A 1 94 ? 6.667 5.290 -27.334 1.00 46.97 94 LEU A N 1
ATOM 753 C CA . LEU A 1 94 ? 6.482 4.405 -28.491 1.00 46.97 94 LEU A CA 1
ATOM 754 C C . LEU A 1 94 ? 6.343 2.929 -28.085 1.00 46.97 94 LEU A C 1
ATOM 756 O O . LEU A 1 94 ? 5.925 2.109 -28.895 1.00 46.97 94 LEU A O 1
ATOM 760 N N . THR A 1 95 ? 6.686 2.594 -26.840 1.00 58.44 95 THR A N 1
ATOM 761 C CA . THR A 1 95 ? 6.582 1.250 -26.263 1.00 58.44 95 THR A CA 1
ATOM 762 C C . THR A 1 95 ? 5.703 1.313 -25.019 1.00 58.44 95 THR A C 1
ATOM 764 O O . THR A 1 95 ? 5.997 2.107 -24.136 1.00 58.44 95 THR A O 1
ATOM 767 N N . ASP A 1 96 ? 4.703 0.443 -24.872 1.00 66.75 96 ASP A N 1
ATOM 768 C CA . ASP A 1 96 ? 3.837 0.411 -23.672 1.00 66.75 96 ASP A CA 1
ATOM 769 C C . ASP A 1 96 ? 4.568 -0.008 -22.372 1.00 66.75 96 ASP A C 1
ATOM 771 O O . ASP A 1 96 ? 3.976 -0.074 -21.295 1.00 66.75 96 ASP A O 1
ATOM 775 N N . PHE A 1 97 ? 5.867 -0.306 -22.449 1.00 79.12 97 PHE A N 1
ATOM 776 C CA . PHE A 1 97 ? 6.680 -0.763 -21.330 1.00 79.12 97 PHE A CA 1
ATOM 777 C C . PHE A 1 97 ? 7.316 0.395 -20.553 1.00 79.12 97 PHE A C 1
ATOM 779 O O . PHE A 1 97 ? 8.124 1.153 -21.090 1.00 79.12 97 PHE A O 1
ATOM 786 N N . ASN A 1 98 ? 7.000 0.481 -19.259 1.00 83.94 98 ASN A N 1
ATOM 787 C CA . ASN A 1 98 ? 7.532 1.491 -18.349 1.00 83.94 98 ASN A CA 1
ATOM 788 C C . ASN A 1 98 ? 8.130 0.832 -17.084 1.00 83.94 98 ASN A C 1
ATOM 790 O O . ASN A 1 98 ? 7.376 0.495 -16.165 1.00 83.94 98 ASN A O 1
ATOM 794 N N . PRO A 1 99 ? 9.469 0.686 -17.002 1.00 86.38 99 PRO A N 1
ATOM 795 C CA . PRO A 1 99 ? 10.151 0.107 -15.841 1.00 86.38 99 PRO A CA 1
ATOM 796 C C . PRO A 1 99 ? 9.833 0.831 -14.532 1.00 86.38 99 PRO A C 1
ATOM 798 O O . PRO A 1 99 ? 9.606 0.193 -13.509 1.00 86.38 99 PRO A O 1
ATOM 801 N N . TYR A 1 100 ? 9.751 2.165 -14.564 1.00 87.56 100 TYR A N 1
ATOM 802 C CA . TYR A 1 100 ? 9.431 2.957 -13.378 1.00 87.56 100 TYR A CA 1
ATOM 803 C C . TYR A 1 100 ? 8.036 2.621 -12.854 1.00 87.56 100 TYR A C 1
ATOM 805 O O . TYR A 1 100 ? 7.848 2.386 -11.664 1.00 87.56 100 TYR A O 1
ATOM 813 N N . GLN A 1 101 ? 7.055 2.545 -13.755 1.00 88.75 101 GLN A N 1
ATOM 814 C CA . GLN A 1 101 ? 5.688 2.193 -13.384 1.00 88.75 101 GLN A CA 1
ATOM 815 C C . GLN A 1 101 ? 5.619 0.774 -12.811 1.00 88.75 101 GLN A C 1
ATOM 817 O O . GLN A 1 101 ? 4.967 0.557 -11.792 1.00 88.75 101 GLN A O 1
ATOM 822 N N . LEU A 1 102 ? 6.327 -0.183 -13.418 1.00 91.25 102 LEU A N 1
ATOM 823 C CA . LEU A 1 102 ? 6.424 -1.545 -12.895 1.00 91.25 102 LEU A CA 1
ATOM 824 C C . LEU A 1 102 ? 7.086 -1.582 -11.515 1.00 91.25 102 LEU A C 1
ATOM 826 O O . LEU A 1 102 ? 6.610 -2.299 -10.641 1.00 91.25 102 LEU A O 1
ATOM 830 N N . LEU A 1 103 ? 8.112 -0.766 -11.267 1.00 92.06 103 LEU A N 1
ATOM 831 C CA . LEU A 1 103 ? 8.709 -0.633 -9.941 1.00 92.06 103 LEU A CA 1
ATOM 832 C C . LEU A 1 103 ? 7.704 -0.082 -8.916 1.00 92.06 103 LEU A C 1
ATOM 834 O O . LEU A 1 103 ? 7.646 -0.583 -7.793 1.00 92.06 103 LEU A O 1
ATOM 838 N N . VAL A 1 104 ? 6.865 0.893 -9.286 1.00 93.69 104 VAL A N 1
ATOM 839 C CA . VAL A 1 104 ? 5.775 1.360 -8.410 1.00 93.69 104 VAL A CA 1
ATOM 840 C C . VAL A 1 104 ? 4.788 0.226 -8.112 1.00 93.69 104 VAL A C 1
ATOM 842 O O . VAL A 1 104 ? 4.432 0.026 -6.951 1.00 93.69 104 VAL A O 1
ATOM 845 N N . HIS A 1 105 ? 4.380 -0.552 -9.121 1.00 93.62 105 HIS A N 1
ATOM 846 C CA . HIS A 1 105 ? 3.496 -1.708 -8.924 1.00 93.62 105 HIS A CA 1
ATOM 847 C C . HIS A 1 105 ? 4.132 -2.790 -8.045 1.00 93.62 105 HIS A C 1
ATOM 849 O O . HIS A 1 105 ? 3.451 -3.344 -7.186 1.00 93.62 105 HIS A O 1
ATOM 855 N N . ALA A 1 106 ? 5.431 -3.053 -8.203 1.00 95.19 106 ALA A N 1
ATOM 856 C CA . ALA A 1 106 ? 6.170 -3.986 -7.359 1.00 95.19 106 ALA A CA 1
ATOM 857 C C . ALA A 1 106 ? 6.170 -3.524 -5.895 1.00 95.19 106 ALA A C 1
ATOM 859 O O . ALA A 1 106 ? 5.888 -4.317 -5.003 1.00 95.19 106 ALA A O 1
ATOM 860 N N . ASN A 1 107 ? 6.405 -2.232 -5.640 1.00 95.56 107 ASN A N 1
ATOM 861 C CA . ASN A 1 107 ? 6.318 -1.677 -4.288 1.00 95.56 107 ASN A CA 1
ATOM 862 C C . ASN A 1 107 ? 4.893 -1.754 -3.721 1.00 95.56 107 ASN A C 1
ATOM 864 O O . ASN A 1 107 ? 4.737 -2.055 -2.542 1.00 95.56 107 ASN A O 1
ATOM 868 N N . GLY A 1 108 ? 3.862 -1.530 -4.542 1.00 96.50 108 GLY A N 1
ATOM 869 C CA . GLY A 1 108 ? 2.466 -1.729 -4.139 1.00 96.50 108 GLY A CA 1
ATOM 870 C C . GLY A 1 108 ? 2.189 -3.179 -3.731 1.00 96.50 108 GLY A C 1
ATOM 871 O O . GLY A 1 108 ? 1.669 -3.424 -2.648 1.00 96.50 108 GLY A O 1
ATOM 872 N N . ALA A 1 109 ? 2.644 -4.147 -4.532 1.00 96.31 109 ALA A N 1
ATOM 873 C CA . ALA A 1 109 ? 2.540 -5.567 -4.198 1.00 96.31 109 ALA A CA 1
ATOM 874 C C . ALA A 1 109 ? 3.328 -5.933 -2.925 1.00 96.31 109 ALA A C 1
ATOM 876 O O . ALA A 1 109 ? 2.877 -6.776 -2.153 1.00 96.31 109 ALA A O 1
ATOM 877 N N . CYS A 1 110 ? 4.471 -5.284 -2.659 1.00 96.88 110 CYS A N 1
ATOM 878 C CA . CYS A 1 110 ? 5.183 -5.436 -1.388 1.00 96.88 110 CYS A CA 1
ATOM 879 C C . CYS A 1 110 ? 4.352 -4.952 -0.194 1.00 96.88 110 CYS A C 1
ATOM 881 O O . CYS A 1 110 ? 4.420 -5.582 0.855 1.00 96.88 110 CYS A O 1
ATOM 883 N N . VAL A 1 111 ? 3.584 -3.863 -0.322 1.00 97.44 111 VAL A N 1
ATOM 884 C CA . VAL A 1 111 ? 2.703 -3.381 0.757 1.00 97.44 111 VAL A CA 1
ATOM 885 C C . VAL A 1 111 ? 1.637 -4.427 1.088 1.00 97.44 111 VAL A C 1
ATOM 887 O O . VAL A 1 111 ? 1.484 -4.781 2.257 1.00 97.44 111 VAL A O 1
ATOM 890 N N . ASP A 1 112 ? 0.968 -4.980 0.073 1.00 95.75 112 ASP A N 1
ATOM 891 C CA . ASP A 1 112 ? -0.007 -6.060 0.270 1.00 95.75 112 ASP A CA 1
ATOM 892 C C . ASP A 1 112 ? 0.646 -7.298 0.899 1.00 95.75 112 ASP A C 1
ATOM 894 O O . ASP A 1 112 ? 0.112 -7.897 1.832 1.00 95.75 112 ASP A O 1
ATOM 898 N N . LEU A 1 113 ? 1.829 -7.677 0.409 1.00 95.44 113 LEU A N 1
ATOM 899 C CA . LEU A 1 113 ? 2.569 -8.829 0.913 1.00 95.44 113 LEU A CA 1
ATOM 900 C C . LEU A 1 113 ? 2.984 -8.641 2.378 1.00 95.44 113 LEU A C 1
ATOM 902 O O . LEU A 1 113 ? 2.848 -9.567 3.174 1.00 95.44 113 LEU A O 1
ATOM 906 N N . LEU A 1 114 ? 3.452 -7.444 2.749 1.00 96.75 114 LEU A N 1
ATOM 907 C CA . LEU A 1 114 ? 3.761 -7.084 4.134 1.00 96.75 114 LEU A CA 1
ATOM 908 C C . LEU A 1 114 ? 2.513 -7.189 5.013 1.00 96.75 114 LEU A C 1
ATOM 910 O O . LEU A 1 114 ? 2.586 -7.788 6.081 1.00 96.75 114 LEU A O 1
ATOM 914 N N . PHE A 1 115 ? 1.369 -6.677 4.553 1.00 95.75 115 PHE A N 1
ATOM 915 C CA . PHE A 1 115 ? 0.097 -6.799 5.267 1.00 95.75 115 PHE A CA 1
ATOM 916 C C . PHE A 1 115 ? -0.280 -8.262 5.549 1.00 95.75 115 PHE A C 1
ATOM 918 O O . PHE A 1 115 ? -0.613 -8.625 6.687 1.00 95.75 115 PHE A O 1
ATOM 925 N N . TRP A 1 116 ? -0.221 -9.116 4.525 1.00 94.81 116 TRP A N 1
ATOM 926 C CA . TRP A 1 116 ? -0.559 -10.526 4.684 1.00 94.81 116 TRP A CA 1
ATOM 927 C C . TRP A 1 116 ? 0.423 -11.247 5.608 1.00 94.81 116 TRP A C 1
ATOM 929 O O . TRP A 1 116 ? -0.006 -12.070 6.419 1.00 94.81 116 TRP A O 1
ATOM 939 N N . ALA A 1 117 ? 1.704 -10.873 5.557 1.00 94.69 117 ALA A N 1
ATOM 940 C CA . ALA A 1 117 ? 2.766 -11.467 6.358 1.00 94.69 117 ALA A CA 1
ATOM 941 C C . ALA A 1 117 ? 2.721 -11.111 7.858 1.00 94.69 117 ALA A C 1
ATOM 943 O O . ALA A 1 117 ? 3.254 -11.874 8.660 1.00 94.69 117 ALA A O 1
ATOM 944 N N . ILE A 1 118 ? 2.085 -9.998 8.255 1.00 93.94 118 ILE A N 1
ATOM 945 C CA . ILE A 1 118 ? 2.009 -9.585 9.668 1.00 93.94 118 ILE A CA 1
ATOM 946 C C . ILE A 1 118 ? 1.258 -10.620 10.516 1.00 93.94 118 ILE A C 1
ATOM 948 O O . ILE A 1 118 ? 0.146 -11.034 10.163 1.00 93.94 118 ILE A O 1
ATOM 952 N N . ARG A 1 119 ? 1.822 -10.973 11.674 1.00 90.50 119 ARG A N 1
ATOM 953 C CA . ARG A 1 119 ? 1.177 -11.838 12.676 1.00 90.50 119 ARG A CA 1
ATOM 954 C C . ARG A 1 119 ? 0.944 -11.121 14.003 1.00 90.50 119 ARG A C 1
ATOM 956 O O . ARG A 1 119 ? -0.013 -11.464 14.690 1.00 90.50 119 ARG A O 1
ATOM 963 N N . GLU A 1 120 ? 1.765 -10.128 14.326 1.00 92.19 120 GLU A N 1
ATOM 964 C CA . GLU A 1 120 ? 1.722 -9.429 15.609 1.00 92.19 120 GLU A CA 1
ATOM 965 C C . GLU A 1 120 ? 1.252 -7.976 15.472 1.00 92.19 120 GLU A C 1
ATOM 967 O O . GLU A 1 120 ? 1.469 -7.306 14.462 1.00 92.19 120 GLU A O 1
ATOM 972 N N . GLU A 1 121 ? 0.630 -7.462 16.532 1.00 94.06 121 GLU A N 1
ATOM 973 C CA . GLU A 1 121 ? 0.115 -6.092 16.578 1.00 94.06 121 GLU A CA 1
ATOM 974 C C . GLU A 1 121 ? 1.237 -5.042 16.485 1.00 94.06 121 GLU A C 1
ATOM 976 O O . GLU A 1 121 ? 1.105 -4.050 15.771 1.00 94.06 121 GLU A O 1
ATOM 981 N N . SER A 1 122 ? 2.392 -5.308 17.100 1.00 94.75 122 SER A N 1
ATOM 982 C CA . SER A 1 122 ? 3.579 -4.442 17.033 1.00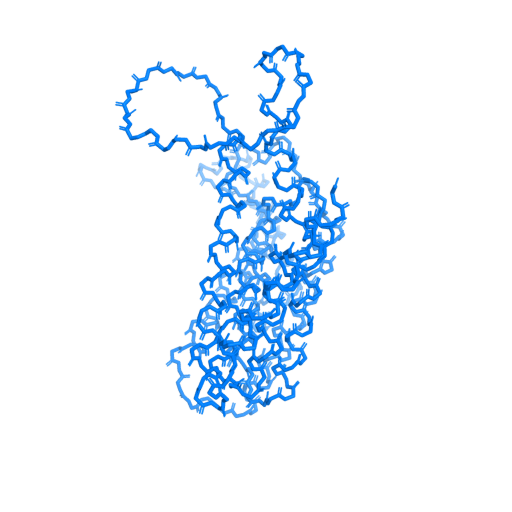 94.75 122 SER A CA 1
ATOM 983 C C . SER A 1 122 ? 4.091 -4.254 15.595 1.00 94.75 122 SER A C 1
ATOM 985 O O . SER A 1 122 ? 4.559 -3.183 15.203 1.00 94.75 122 SER A O 1
ATOM 987 N N . GLU A 1 123 ? 3.992 -5.286 14.759 1.00 94.50 123 GLU A N 1
ATOM 988 C CA . GLU A 1 123 ? 4.384 -5.230 13.352 1.00 94.50 123 GLU A CA 1
ATOM 989 C C . GLU A 1 123 ? 3.371 -4.431 12.521 1.00 94.50 123 GLU A C 1
ATOM 991 O O . GLU A 1 123 ? 3.765 -3.685 11.619 1.00 94.50 123 GLU A O 1
ATOM 996 N N . ALA A 1 124 ? 2.079 -4.556 12.844 1.00 96.38 124 ALA A N 1
ATOM 997 C CA . ALA A 1 124 ? 1.011 -3.769 12.233 1.00 96.38 124 ALA A CA 1
ATOM 998 C C . ALA A 1 124 ? 1.147 -2.277 12.555 1.00 96.38 124 ALA A C 1
ATOM 1000 O O . ALA A 1 124 ? 1.001 -1.444 11.661 1.00 96.38 124 ALA A O 1
ATOM 1001 N N . GLU A 1 125 ? 1.491 -1.935 13.796 1.00 96.50 125 GLU A N 1
ATOM 1002 C CA . GLU A 1 125 ? 1.779 -0.560 14.207 1.00 96.50 125 GLU A CA 1
ATOM 1003 C C . GLU A 1 125 ? 2.966 0.017 13.417 1.00 96.50 125 GLU A C 1
ATOM 1005 O O . GLU A 1 125 ? 2.872 1.090 12.819 1.00 96.50 125 GLU A O 1
ATOM 1010 N N . ASN A 1 126 ? 4.057 -0.744 13.298 1.00 95.88 126 ASN A N 1
ATOM 1011 C CA . ASN A 1 126 ? 5.222 -0.342 12.508 1.00 95.88 126 ASN A CA 1
ATOM 1012 C C . ASN A 1 126 ? 4.897 -0.132 11.019 1.00 95.88 126 ASN A C 1
ATOM 1014 O O . ASN A 1 126 ? 5.437 0.782 10.386 1.00 95.88 126 ASN A O 1
ATOM 1018 N N . LEU A 1 127 ? 4.050 -0.983 10.429 1.00 96.81 127 LEU A N 1
ATOM 1019 C CA . LEU A 1 127 ? 3.610 -0.802 9.046 1.00 96.81 127 LEU A CA 1
ATOM 1020 C C . LEU A 1 127 ? 2.683 0.415 8.915 1.00 96.81 127 LEU A C 1
ATOM 1022 O O . LEU A 1 127 ? 2.853 1.189 7.976 1.00 96.81 127 LEU A O 1
ATOM 1026 N N . CYS A 1 128 ? 1.773 0.636 9.868 1.00 97.62 128 CYS A N 1
ATOM 1027 C CA . CYS A 1 128 ? 0.903 1.814 9.916 1.00 97.62 128 CYS A CA 1
ATOM 1028 C C . CYS A 1 128 ? 1.693 3.117 9.823 1.00 97.62 128 CYS A C 1
ATOM 1030 O O . CYS A 1 128 ? 1.406 3.949 8.958 1.00 97.62 128 CYS A O 1
ATOM 1032 N N . VAL A 1 129 ? 2.720 3.274 10.665 1.00 96.69 129 VAL A N 1
ATOM 1033 C CA . VAL A 1 129 ? 3.568 4.474 10.686 1.00 96.69 129 VAL A CA 1
ATOM 1034 C C . VAL A 1 129 ? 4.199 4.708 9.313 1.00 96.69 129 VAL A C 1
ATOM 1036 O O . VAL A 1 129 ? 4.035 5.779 8.733 1.00 96.69 129 VAL A O 1
ATOM 1039 N N . LYS A 1 130 ? 4.813 3.677 8.721 1.00 95.69 130 LYS A N 1
ATOM 1040 C CA . LYS A 1 130 ? 5.461 3.778 7.400 1.00 95.69 130 LYS A CA 1
ATOM 1041 C C . LYS A 1 130 ? 4.491 4.133 6.279 1.00 95.69 130 LYS A C 1
ATOM 1043 O O . LYS A 1 130 ? 4.821 4.924 5.396 1.00 95.69 130 LYS A O 1
ATOM 1048 N N . LEU A 1 131 ? 3.298 3.539 6.278 1.00 96.56 131 LEU A N 1
ATOM 1049 C CA . LEU A 1 131 ? 2.282 3.849 5.272 1.00 96.56 131 LEU A CA 1
ATOM 1050 C C . LEU A 1 131 ? 1.730 5.265 5.462 1.00 96.56 131 LEU A C 1
ATOM 1052 O O . LEU A 1 131 ? 1.506 5.962 4.475 1.00 96.56 131 LEU A O 1
ATOM 1056 N N . THR A 1 132 ? 1.589 5.717 6.709 1.00 95.88 132 THR A N 1
ATOM 1057 C CA . THR A 1 132 ? 1.178 7.086 7.051 1.00 95.88 132 THR A CA 1
ATOM 1058 C C . THR A 1 132 ? 2.195 8.110 6.553 1.00 95.88 132 THR A C 1
ATOM 1060 O O . THR A 1 132 ? 1.822 9.088 5.902 1.00 95.88 132 THR A O 1
ATOM 1063 N N . GLU A 1 133 ? 3.486 7.861 6.777 1.00 93.62 133 GLU A N 1
ATOM 1064 C CA . GLU A 1 133 ? 4.576 8.672 6.223 1.00 93.62 133 GLU A CA 1
ATOM 1065 C C . GLU A 1 133 ? 4.516 8.699 4.691 1.00 93.62 133 GLU A C 1
ATOM 1067 O O . GLU A 1 133 ? 4.581 9.769 4.076 1.00 93.62 133 GLU A O 1
ATOM 1072 N N . LYS A 1 134 ? 4.309 7.536 4.056 1.00 92.75 134 LYS A N 1
ATOM 1073 C CA . LYS A 1 134 ? 4.234 7.425 2.595 1.00 92.75 134 LYS A CA 1
ATOM 1074 C C . LYS A 1 134 ? 3.089 8.246 1.999 1.00 92.75 134 LYS A C 1
ATOM 1076 O O . LYS A 1 134 ? 3.327 8.984 1.044 1.00 92.75 134 LYS A O 1
ATOM 1081 N N . ILE A 1 135 ? 1.869 8.142 2.533 1.00 93.56 135 ILE A N 1
ATOM 1082 C CA . ILE A 1 135 ? 0.703 8.884 2.010 1.00 93.56 135 ILE A CA 1
ATOM 1083 C C . ILE A 1 135 ? 0.748 10.381 2.348 1.00 93.56 135 ILE A C 1
ATOM 1085 O O . ILE A 1 135 ? 0.082 11.176 1.687 1.00 93.56 135 ILE A O 1
ATOM 1089 N N . SER A 1 136 ? 1.555 10.771 3.338 1.00 91.06 136 SER A N 1
ATOM 1090 C CA . SER A 1 136 ? 1.777 12.171 3.723 1.00 91.06 136 SER A CA 1
ATOM 1091 C C . SER A 1 136 ? 2.961 12.816 2.992 1.00 91.06 136 SER A C 1
ATOM 1093 O O . SER A 1 136 ? 3.171 14.026 3.089 1.00 91.06 136 SER A O 1
ATOM 1095 N N . THR A 1 137 ? 3.747 12.031 2.249 1.00 88.88 137 THR A N 1
ATOM 1096 C CA . THR A 1 137 ? 4.955 12.506 1.568 1.00 88.88 137 THR A CA 1
ATOM 1097 C C . THR A 1 137 ? 4.619 13.542 0.493 1.00 88.88 137 THR A C 1
ATOM 1099 O O . THR A 1 137 ? 3.680 13.401 -0.292 1.00 88.88 137 THR A O 1
ATOM 1102 N N . ASN A 1 138 ? 5.439 14.590 0.407 1.00 85.69 138 ASN A N 1
ATOM 1103 C CA . ASN A 1 138 ? 5.264 15.667 -0.558 1.00 85.69 138 ASN A CA 1
ATOM 1104 C C . ASN A 1 138 ? 5.727 15.275 -1.976 1.00 85.69 138 ASN A C 1
ATOM 1106 O O . ASN A 1 138 ? 6.793 15.682 -2.432 1.00 85.69 138 ASN A O 1
ATOM 1110 N N . THR A 1 139 ? 4.914 14.505 -2.700 1.00 84.88 139 THR A N 1
ATOM 1111 C CA . THR A 1 139 ? 5.248 13.990 -4.039 1.00 84.88 139 THR A CA 1
ATOM 1112 C C . THR A 1 139 ? 5.361 15.096 -5.095 1.00 84.88 139 THR A C 1
ATOM 1114 O O . THR A 1 139 ? 4.516 15.993 -5.193 1.00 84.88 139 THR A O 1
ATOM 1117 N N . GLU A 1 140 ? 6.405 15.049 -5.925 1.00 82.44 140 GLU A N 1
ATOM 1118 C CA . GLU A 1 140 ? 6.589 15.975 -7.047 1.00 82.44 140 GLU A CA 1
ATOM 1119 C C . GLU A 1 140 ? 5.481 15.855 -8.102 1.00 82.44 140 GLU A C 1
ATOM 1121 O O . GLU A 1 140 ? 4.979 14.766 -8.373 1.00 82.44 140 GLU A O 1
ATOM 1126 N N . ARG A 1 141 ? 5.149 16.965 -8.784 1.00 79.81 141 ARG A N 1
ATOM 1127 C CA . ARG A 1 141 ? 4.067 17.016 -9.790 1.00 79.81 141 ARG A CA 1
ATOM 1128 C C . ARG A 1 141 ? 4.157 15.900 -10.831 1.00 79.81 141 ARG A C 1
ATOM 1130 O O . ARG A 1 141 ? 3.142 15.303 -11.170 1.00 79.81 141 ARG A O 1
ATOM 1137 N N . LYS A 1 142 ? 5.360 15.649 -11.356 1.00 80.56 142 LYS A N 1
ATOM 1138 C CA . LYS A 1 142 ? 5.592 14.672 -12.432 1.00 80.56 142 LYS A CA 1
ATOM 1139 C C . LYS A 1 142 ? 5.314 13.233 -11.986 1.00 80.56 142 LYS A C 1
ATOM 1141 O O . LYS A 1 142 ? 5.058 12.386 -12.833 1.00 80.56 142 LYS A O 1
ATOM 1146 N N . LEU A 1 143 ? 5.339 12.982 -10.676 1.00 84.31 143 LEU A N 1
ATOM 1147 C CA . LEU A 1 143 ? 5.242 11.655 -10.074 1.00 84.31 143 LEU A CA 1
ATOM 1148 C C . LEU A 1 143 ? 3.859 11.347 -9.495 1.00 84.31 143 LEU A C 1
ATOM 1150 O O . LEU A 1 143 ? 3.590 10.204 -9.146 1.00 84.31 143 LEU A O 1
ATOM 1154 N N . LEU A 1 144 ? 2.970 12.342 -9.397 1.00 83.62 144 LEU A N 1
ATOM 1155 C CA . LEU A 1 144 ? 1.655 12.176 -8.764 1.00 83.62 144 LEU A CA 1
ATOM 1156 C C . LEU A 1 144 ? 0.852 11.027 -9.388 1.00 83.62 144 LEU A C 1
ATOM 1158 O O . LEU A 1 144 ? 0.336 10.164 -8.681 1.00 83.62 144 LEU A O 1
ATOM 1162 N N . LEU A 1 145 ? 0.788 10.987 -10.721 1.00 86.44 145 LEU A N 1
ATOM 1163 C CA . LEU A 1 145 ? 0.057 9.940 -11.434 1.00 86.44 145 LEU A CA 1
ATOM 1164 C C . LEU A 1 145 ? 0.778 8.589 -11.367 1.00 86.44 145 LEU A C 1
ATOM 1166 O O . LEU A 1 145 ? 0.130 7.566 -11.165 1.00 86.44 145 LEU A O 1
ATOM 1170 N N . SER A 1 146 ? 2.108 8.566 -11.493 1.00 87.06 146 SER A N 1
ATOM 1171 C CA . SER A 1 146 ? 2.857 7.305 -11.489 1.00 87.06 146 SER A CA 1
ATOM 1172 C C . SER A 1 146 ? 2.833 6.620 -10.124 1.00 87.06 146 SER A C 1
ATOM 1174 O O . SER A 1 146 ? 2.721 5.401 -10.083 1.00 87.06 146 SER A O 1
ATOM 1176 N N . HIS A 1 147 ? 2.838 7.377 -9.016 1.00 90.19 147 HIS A N 1
ATOM 1177 C CA . HIS A 1 147 ? 2.759 6.846 -7.641 1.00 90.19 147 HIS A CA 1
ATOM 1178 C C . HIS A 1 147 ? 1.356 6.405 -7.219 1.00 90.19 147 HIS A C 1
ATOM 1180 O O . HIS A 1 147 ? 1.212 5.788 -6.164 1.00 90.19 147 HIS A O 1
ATOM 1186 N N . THR A 1 148 ? 0.325 6.679 -8.023 1.00 91.31 148 THR A N 1
ATOM 1187 C CA . THR A 1 148 ? -1.071 6.375 -7.671 1.00 91.31 148 THR A CA 1
ATOM 1188 C C . THR A 1 148 ? -1.290 4.915 -7.242 1.00 91.31 148 THR A C 1
ATOM 1190 O O . THR A 1 148 ? -1.927 4.723 -6.208 1.00 91.31 148 THR A O 1
ATOM 1193 N N . PRO A 1 149 ? -0.743 3.879 -7.916 1.00 92.94 149 PRO A N 1
ATOM 1194 C CA . PRO A 1 149 ? -0.944 2.493 -7.483 1.00 92.94 149 PRO A CA 1
ATOM 1195 C C . PRO A 1 149 ? -0.377 2.193 -6.091 1.00 92.94 149 PRO A C 1
ATOM 1197 O O . PRO A 1 149 ? -1.022 1.515 -5.298 1.00 92.94 149 PRO A O 1
ATOM 1200 N N . LEU A 1 150 ? 0.800 2.732 -5.762 1.00 95.12 150 LEU A N 1
ATOM 1201 C CA . LEU A 1 150 ? 1.421 2.536 -4.451 1.00 95.12 150 LEU A CA 1
ATOM 1202 C C . LEU A 1 150 ? 0.669 3.291 -3.345 1.00 95.12 150 LEU 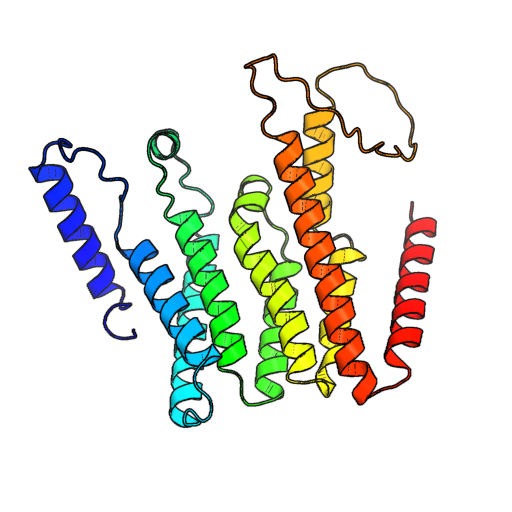A C 1
ATOM 1204 O O . LEU A 1 150 ? 0.495 2.766 -2.246 1.00 95.12 150 LEU A O 1
ATOM 1208 N N . LEU A 1 151 ? 0.194 4.505 -3.635 1.00 95.50 151 LEU A N 1
ATOM 1209 C CA . LEU A 1 151 ? -0.662 5.262 -2.718 1.00 95.50 151 LEU A CA 1
ATOM 1210 C C . LEU A 1 151 ? -1.978 4.524 -2.463 1.00 95.50 151 LEU A C 1
ATOM 1212 O O . LEU A 1 151 ? -2.381 4.376 -1.314 1.00 95.50 151 LEU A O 1
ATOM 1216 N N . SER A 1 152 ? -2.597 4.001 -3.522 1.00 96.12 152 SER A N 1
ATOM 1217 C CA . SER A 1 152 ? -3.820 3.206 -3.431 1.00 96.12 152 SER A CA 1
ATOM 1218 C C . SER A 1 152 ? -3.624 1.967 -2.555 1.00 96.12 152 SER A C 1
ATOM 1220 O O . SER A 1 152 ? -4.421 1.744 -1.648 1.00 96.12 152 SER A O 1
ATOM 1222 N N . ALA A 1 153 ? -2.536 1.215 -2.765 1.00 97.06 153 ALA A N 1
ATOM 1223 C CA . ALA A 1 153 ? -2.200 0.046 -1.950 1.00 97.06 153 ALA A CA 1
ATOM 1224 C C . ALA A 1 153 ? -1.945 0.417 -0.478 1.00 97.06 153 ALA A C 1
ATOM 1226 O O . ALA A 1 153 ? -2.336 -0.311 0.427 1.00 97.06 153 ALA A O 1
ATOM 1227 N N . SER A 1 154 ? -1.339 1.581 -0.221 1.00 97.69 154 SER A N 1
ATOM 1228 C CA . SER A 1 154 ? -1.072 2.067 1.139 1.00 97.69 154 SER A CA 1
ATOM 1229 C C . SER A 1 154 ? -2.362 2.428 1.886 1.00 97.69 154 SER A C 1
ATOM 1231 O O . SER A 1 154 ? -2.537 2.027 3.035 1.00 97.69 154 SER A O 1
ATOM 1233 N N . LEU A 1 155 ? -3.289 3.137 1.231 1.00 97.88 155 LEU A N 1
ATOM 1234 C CA . LEU A 1 155 ? -4.612 3.455 1.790 1.00 97.88 155 LEU A CA 1
ATOM 1235 C C . LEU A 1 155 ? -5.425 2.182 2.064 1.00 97.88 155 LEU A C 1
ATOM 1237 O O . LEU A 1 155 ? -6.041 2.048 3.122 1.00 97.88 155 LEU A O 1
ATOM 1241 N N . GLU A 1 156 ? -5.385 1.228 1.134 1.00 97.94 156 GLU A N 1
ATOM 1242 C CA . GLU A 1 156 ? -6.094 -0.042 1.266 1.00 97.94 156 GLU A CA 1
ATOM 1243 C C . GLU A 1 156 ? -5.519 -0.915 2.388 1.00 97.94 156 GLU A C 1
ATOM 1245 O O . GLU A 1 156 ? -6.272 -1.488 3.178 1.00 97.94 156 GLU A O 1
ATOM 1250 N N . ALA A 1 157 ? -4.192 -0.977 2.516 1.00 97.81 157 ALA A N 1
ATOM 1251 C CA . ALA A 1 157 ? -3.531 -1.708 3.588 1.00 97.81 157 ALA A CA 1
ATOM 1252 C C . ALA A 1 157 ? -3.869 -1.137 4.973 1.00 97.81 157 ALA A C 1
ATOM 1254 O O . ALA A 1 157 ? -4.123 -1.920 5.883 1.00 97.81 157 ALA A O 1
ATOM 1255 N N . LEU A 1 158 ? -3.960 0.190 5.143 1.00 98.19 158 LEU A N 1
ATOM 1256 C CA . LEU A 1 158 ? -4.412 0.804 6.404 1.00 98.19 158 LEU A CA 1
ATOM 1257 C C . LEU A 1 158 ? -5.828 0.339 6.790 1.00 98.19 158 LEU A C 1
ATOM 1259 O O . LEU A 1 158 ? -6.059 -0.083 7.925 1.00 98.19 158 LEU A O 1
ATOM 1263 N N . GLY A 1 159 ? -6.770 0.341 5.841 1.00 97.75 159 GLY A N 1
ATOM 1264 C CA . GLY A 1 159 ? -8.135 -0.136 6.090 1.00 97.75 159 GLY A CA 1
ATOM 1265 C C . GLY A 1 159 ? -8.219 -1.646 6.334 1.00 97.75 159 GLY A C 1
ATOM 1266 O O . GLY A 1 159 ? -8.946 -2.094 7.221 1.00 97.75 159 GLY A O 1
ATOM 1267 N N . LYS A 1 160 ? -7.451 -2.451 5.589 1.00 97.31 160 LYS A N 1
ATOM 1268 C CA . LYS A 1 160 ? -7.324 -3.905 5.797 1.00 97.31 160 LYS A CA 1
ATOM 1269 C C . LYS A 1 160 ? -6.718 -4.232 7.166 1.00 97.31 160 LYS A C 1
ATOM 1271 O O . LYS A 1 160 ? -7.230 -5.116 7.855 1.00 97.31 160 LYS A O 1
ATOM 1276 N N . MET A 1 161 ? -5.684 -3.503 7.588 1.00 97.25 161 MET A N 1
ATOM 1277 C CA . MET A 1 161 ? -5.049 -3.662 8.898 1.00 97.25 161 MET A CA 1
ATOM 1278 C C . MET A 1 161 ? -6.005 -3.353 10.041 1.00 97.25 161 MET A C 1
ATOM 1280 O O . MET A 1 161 ? -6.021 -4.116 10.995 1.00 97.25 161 MET A O 1
ATOM 1284 N N . ALA A 1 162 ? -6.849 -2.326 9.932 1.00 97.06 162 ALA A N 1
ATOM 1285 C CA . ALA A 1 162 ? -7.857 -2.043 10.956 1.00 97.06 162 ALA A CA 1
ATOM 1286 C C . ALA A 1 162 ? -8.866 -3.192 11.142 1.00 97.06 162 ALA A C 1
ATOM 1288 O O . ALA A 1 162 ? -9.363 -3.399 12.243 1.00 97.06 162 ALA A O 1
ATOM 1289 N N . VAL A 1 163 ? -9.152 -3.972 10.091 1.00 96.94 163 VAL A N 1
ATOM 1290 C CA . VAL A 1 163 ? -9.975 -5.190 10.216 1.00 96.94 163 VAL A CA 1
ATOM 1291 C C . VAL A 1 163 ? -9.203 -6.320 10.892 1.00 96.94 163 VAL A C 1
ATOM 1293 O O . VAL A 1 163 ? -9.763 -7.032 11.719 1.00 96.94 163 VAL A O 1
ATOM 1296 N N . LYS A 1 164 ? -7.927 -6.501 10.533 1.00 95.75 164 LYS A N 1
ATOM 1297 C CA . LYS A 1 164 ? -7.078 -7.579 11.067 1.00 95.75 164 LYS A CA 1
ATOM 1298 C C . LYS A 1 164 ? -6.654 -7.326 12.522 1.00 95.75 164 LYS A C 1
ATOM 1300 O O . LYS A 1 164 ? -6.559 -8.274 13.290 1.00 95.75 164 LYS A O 1
ATOM 1305 N N . PHE A 1 165 ? -6.456 -6.061 12.893 1.00 96.31 165 PHE A N 1
ATOM 1306 C CA . PHE A 1 165 ? -6.027 -5.590 14.214 1.00 96.31 165 PHE A CA 1
ATOM 1307 C C . PHE A 1 165 ? -6.938 -4.444 14.702 1.00 96.31 165 PHE A C 1
ATOM 1309 O O . PHE A 1 165 ? -6.532 -3.279 14.680 1.00 96.31 165 PHE A O 1
ATOM 1316 N N . PRO A 1 166 ? -8.180 -4.738 15.139 1.00 95.69 166 PRO A N 1
ATOM 1317 C CA . PRO A 1 166 ? -9.162 -3.709 15.501 1.00 95.69 166 PRO A CA 1
ATOM 1318 C C . PRO A 1 166 ? -8.732 -2.759 16.625 1.00 95.69 166 PRO A C 1
ATOM 1320 O O . PRO A 1 166 ? -9.146 -1.598 16.620 1.00 95.69 166 PRO A O 1
ATOM 1323 N N . ALA A 1 167 ? -7.870 -3.215 17.541 1.00 93.25 167 ALA A N 1
ATOM 1324 C CA . ALA A 1 167 ? -7.301 -2.400 18.617 1.00 93.25 167 ALA A CA 1
ATOM 1325 C C . ALA A 1 167 ? -6.464 -1.213 18.095 1.00 93.25 167 ALA A C 1
ATOM 1327 O O . ALA A 1 167 ? -6.508 -0.128 18.670 1.00 93.25 167 ALA A O 1
ATOM 1328 N N . LEU A 1 168 ? -5.803 -1.369 16.942 1.00 95.69 168 LEU A N 1
ATOM 1329 C CA . LEU A 1 168 ? -5.060 -0.299 16.266 1.00 95.69 168 LEU A CA 1
ATOM 1330 C C . LEU A 1 168 ? -5.928 0.550 15.329 1.00 95.69 168 LEU A C 1
ATOM 1332 O O . LEU A 1 168 ? -5.435 1.488 14.698 1.00 95.69 168 LEU A O 1
ATOM 1336 N N . GLY A 1 169 ? -7.215 0.228 15.179 1.00 95.69 169 GLY A N 1
ATOM 1337 C CA . GLY A 1 169 ? -8.054 0.837 14.151 1.00 95.69 169 GLY A CA 1
ATOM 1338 C C . GLY A 1 169 ? -8.221 2.352 14.312 1.00 95.69 169 GLY A C 1
ATOM 1339 O O . GLY A 1 169 ? -8.288 3.057 13.307 1.00 95.69 169 GLY A O 1
ATOM 1340 N N . SER A 1 170 ? -8.167 2.883 15.539 1.00 94.56 170 SER A N 1
ATOM 1341 C CA . SER A 1 170 ? -8.185 4.332 15.793 1.00 94.56 170 SER A CA 1
ATOM 1342 C C . SER A 1 170 ? -6.994 5.059 15.151 1.00 94.56 170 SER A C 1
ATOM 1344 O O . SER A 1 170 ? -7.177 6.124 14.557 1.00 94.56 170 SER A O 1
ATOM 1346 N N . ALA A 1 171 ? -5.796 4.464 15.193 1.00 95.81 171 ALA A N 1
ATOM 1347 C CA . ALA A 1 171 ? -4.599 4.998 14.548 1.00 95.81 171 ALA A CA 1
ATOM 1348 C C . ALA A 1 171 ? -4.731 4.972 13.018 1.00 95.81 171 ALA A C 1
ATOM 1350 O O . ALA A 1 171 ? -4.476 5.976 12.357 1.00 95.81 171 ALA A O 1
ATOM 1351 N N . MET A 1 172 ? -5.222 3.864 12.451 1.00 96.69 172 MET A N 1
ATOM 1352 C CA . MET A 1 172 ? -5.442 3.733 11.002 1.00 96.69 172 MET A CA 1
ATOM 1353 C C . MET A 1 172 ? -6.479 4.749 10.494 1.00 96.69 172 MET A C 1
ATOM 1355 O O . MET A 1 172 ? -6.276 5.400 9.467 1.00 96.69 172 MET A O 1
ATOM 1359 N N . VAL A 1 173 ? -7.582 4.920 11.234 1.00 96.69 173 VAL A N 1
ATOM 1360 C CA . VAL A 1 173 ? -8.618 5.924 10.955 1.00 96.69 173 VAL A CA 1
ATOM 1361 C C . VAL A 1 173 ? -8.035 7.332 11.026 1.00 96.69 173 VAL A C 1
ATOM 1363 O O . VAL A 1 173 ? -8.342 8.154 10.162 1.00 96.69 173 VAL A O 1
ATOM 1366 N N . ALA A 1 174 ? -7.182 7.617 12.014 1.00 95.12 174 ALA A N 1
ATOM 1367 C CA . ALA A 1 174 ? -6.510 8.904 12.119 1.00 95.12 174 ALA A CA 1
ATOM 1368 C C . ALA A 1 174 ? -5.631 9.184 10.891 1.00 95.12 174 ALA A C 1
ATOM 1370 O O . ALA A 1 174 ? -5.769 10.252 10.301 1.00 95.12 174 ALA A O 1
ATOM 1371 N N . SER A 1 175 ? -4.812 8.228 10.446 1.00 95.81 175 SER A N 1
ATOM 1372 C CA . SER A 1 175 ? -3.969 8.383 9.253 1.00 95.81 175 SER A CA 1
ATOM 1373 C C . SER A 1 175 ? -4.781 8.633 7.979 1.00 95.81 175 SER A C 1
ATOM 1375 O O . SER A 1 175 ? -4.462 9.533 7.201 1.00 95.81 175 SER A O 1
ATOM 1377 N N . LEU A 1 176 ? -5.866 7.880 7.772 1.00 96.38 176 LEU A N 1
ATOM 1378 C CA . LEU A 1 176 ? -6.737 8.039 6.602 1.00 96.38 176 LEU A CA 1
ATOM 1379 C C . LEU A 1 176 ? -7.518 9.363 6.631 1.00 96.38 176 LEU A C 1
ATOM 1381 O O . LEU A 1 176 ? -7.651 10.032 5.607 1.00 96.38 176 LEU A O 1
ATOM 1385 N N . ARG A 1 177 ? -8.020 9.769 7.804 1.00 94.62 177 ARG A N 1
ATOM 1386 C CA . ARG A 1 177 ? -8.672 11.073 8.002 1.00 94.62 177 ARG A CA 1
ATOM 1387 C C . ARG A 1 177 ? -7.702 12.207 7.711 1.00 94.62 177 ARG A C 1
ATOM 1389 O O . ARG A 1 177 ? -8.066 13.172 7.045 1.00 94.62 177 ARG A O 1
ATOM 1396 N N . ASP A 1 178 ? -6.483 12.107 8.224 1.00 92.94 178 ASP A N 1
ATOM 1397 C CA . ASP A 1 178 ? -5.475 13.148 8.082 1.00 92.94 178 ASP A CA 1
ATOM 1398 C C . ASP A 1 178 ? -5.043 13.299 6.625 1.00 92.94 178 ASP A C 1
ATOM 1400 O O . ASP A 1 178 ? -4.888 14.427 6.169 1.00 92.94 178 ASP A O 1
ATOM 1404 N N . PHE A 1 179 ? -4.984 12.205 5.862 1.00 92.88 179 PHE A N 1
ATOM 1405 C CA . PHE A 1 179 ? -4.796 12.253 4.412 1.00 92.88 179 PHE A CA 1
ATOM 1406 C C . PH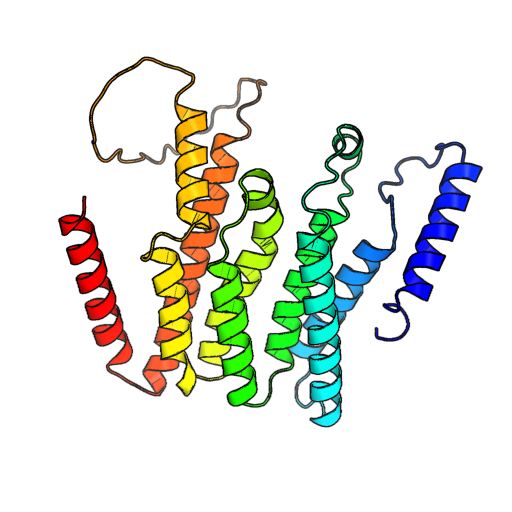E A 1 179 ? -5.887 13.056 3.676 1.00 92.88 179 PHE A C 1
ATOM 1408 O O . PHE A 1 179 ? -5.596 13.692 2.665 1.00 92.88 179 PHE A O 1
ATOM 1415 N N . LEU A 1 180 ? -7.132 13.044 4.164 1.00 90.94 180 LEU A N 1
ATOM 1416 C CA . LEU A 1 180 ? -8.251 13.766 3.550 1.00 90.94 180 LEU A CA 1
ATOM 1417 C C . LEU A 1 180 ? -8.372 15.224 4.015 1.00 90.94 180 LEU A C 1
ATOM 1419 O O . LEU A 1 180 ? -8.734 16.085 3.217 1.00 90.94 180 LEU A O 1
ATOM 1423 N N . VAL A 1 181 ? -8.146 15.480 5.308 1.00 83.44 181 VAL A N 1
ATOM 1424 C CA . VAL A 1 181 ? -8.575 16.724 5.978 1.00 83.44 181 VAL A CA 1
ATOM 1425 C C . VAL A 1 181 ? -7.408 17.625 6.377 1.00 83.44 181 VAL A C 1
ATOM 1427 O O . VAL A 1 181 ? -7.553 18.843 6.377 1.00 83.44 181 VAL A O 1
ATOM 1430 N N . SER A 1 182 ? -6.241 17.067 6.706 1.00 77.38 182 SER A N 1
ATOM 1431 C CA . SER A 1 182 ? -5.016 17.876 6.686 1.00 77.38 182 SER A CA 1
ATOM 1432 C C . SER A 1 182 ? -4.644 18.028 5.213 1.00 77.38 182 SER A C 1
ATOM 1434 O O . SER A 1 182 ? -4.783 17.035 4.503 1.00 77.38 182 SER A O 1
ATOM 1436 N N . PRO A 1 183 ? -4.209 19.199 4.706 1.00 61.78 183 PRO A N 1
ATOM 1437 C CA . PRO A 1 183 ? -3.944 19.373 3.281 1.00 61.78 183 PRO A CA 1
ATOM 1438 C C . PRO A 1 183 ? -2.857 18.394 2.838 1.00 61.78 183 PRO A C 1
ATOM 1440 O O . PRO A 1 183 ? -1.664 18.689 2.911 1.00 61.78 183 PRO A O 1
ATOM 1443 N N . SER A 1 184 ? -3.271 17.206 2.387 1.00 73.56 184 SER A N 1
ATOM 1444 C CA . SER A 1 184 ? -2.359 16.206 1.874 1.00 73.56 184 SER A CA 1
ATOM 1445 C C . SER A 1 184 ? -1.673 16.868 0.695 1.00 73.56 184 SER A C 1
ATOM 1447 O O . SER A 1 184 ? -2.365 17.350 -0.219 1.00 73.56 184 SER A O 1
ATOM 1449 N N . PRO A 1 185 ? -0.331 16.941 0.690 1.00 80.19 185 PRO A N 1
ATOM 1450 C CA . PRO A 1 185 ? 0.384 17.550 -0.416 1.00 80.19 185 PRO A CA 1
ATOM 1451 C C . PRO A 1 185 ? -0.011 16.912 -1.749 1.00 80.19 185 PRO A C 1
ATOM 1453 O O . PRO A 1 185 ? -0.020 17.585 -2.774 1.00 80.19 185 PRO A O 1
ATOM 1456 N N . ILE A 1 186 ? -0.389 15.632 -1.727 1.00 85.69 186 ILE A N 1
ATOM 1457 C CA . ILE A 1 186 ? -0.805 14.857 -2.891 1.00 85.69 186 ILE A CA 1
ATOM 1458 C C . ILE A 1 186 ? -2.169 15.330 -3.403 1.00 85.69 186 ILE A C 1
ATOM 1460 O O . ILE A 1 186 ? -2.249 15.772 -4.550 1.00 85.69 186 ILE A O 1
ATOM 1464 N N . LEU A 1 187 ? -3.223 15.297 -2.574 1.00 85.88 187 LEU A N 1
ATOM 1465 C CA . LEU A 1 187 ? -4.570 15.724 -2.989 1.00 85.88 187 LEU A CA 1
ATOM 1466 C C . LEU A 1 187 ? -4.596 17.210 -3.363 1.00 85.88 187 LEU A C 1
ATOM 1468 O O . 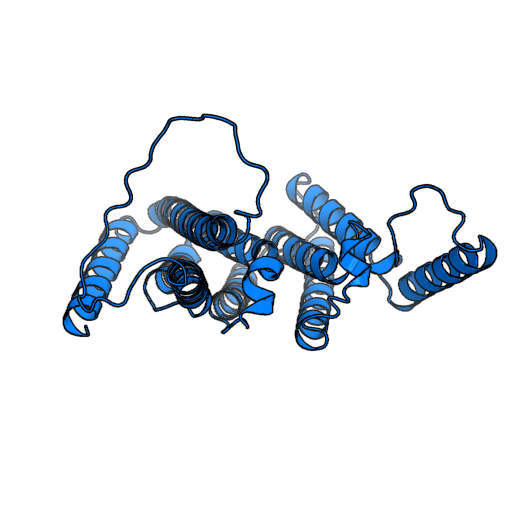LEU A 1 187 ? -5.140 17.583 -4.402 1.00 85.88 187 LEU A O 1
ATOM 1472 N N . SER A 1 188 ? -3.919 18.047 -2.574 1.00 84.94 188 SER A N 1
ATOM 1473 C CA . SER A 1 188 ? -3.827 19.489 -2.817 1.00 84.94 188 SER A CA 1
ATOM 1474 C C . SER A 1 188 ? -3.150 19.788 -4.153 1.00 84.94 188 SER A C 1
ATOM 1476 O O . SER A 1 188 ? -3.623 20.625 -4.923 1.00 84.94 188 SER A O 1
ATOM 1478 N N . LYS A 1 189 ? -2.054 19.086 -4.471 1.00 87.00 189 LYS A N 1
ATOM 1479 C CA . LYS A 1 189 ? -1.373 19.234 -5.761 1.00 87.00 189 LYS A CA 1
ATOM 1480 C C . LYS A 1 189 ? -2.203 18.686 -6.913 1.00 87.00 189 LYS A C 1
ATOM 1482 O O . LYS A 1 189 ? -2.271 19.355 -7.940 1.00 87.00 189 LYS A O 1
ATOM 1487 N N . LEU A 1 190 ? -2.823 17.513 -6.770 1.00 84.94 190 LEU A N 1
ATOM 1488 C CA . LEU A 1 190 ? -3.688 16.946 -7.808 1.00 84.94 190 LEU A CA 1
ATOM 1489 C C . LEU A 1 190 ? -4.818 17.920 -8.163 1.00 84.94 190 LEU A C 1
ATOM 1491 O O . LEU A 1 190 ? -4.967 18.257 -9.337 1.00 84.94 190 LEU A O 1
ATOM 1495 N N . ASN A 1 191 ? -5.514 18.458 -7.156 1.00 86.50 191 ASN A N 1
ATOM 1496 C CA . ASN A 1 191 ? -6.563 19.457 -7.346 1.00 86.50 191 ASN A CA 1
ATOM 1497 C C . ASN A 1 191 ? -6.018 20.744 -7.984 1.00 86.50 191 ASN A C 1
ATOM 1499 O O . ASN A 1 191 ? -6.491 21.187 -9.030 1.00 86.50 191 ASN A O 1
ATOM 1503 N N . LYS A 1 192 ? -4.956 21.328 -7.409 1.00 87.50 192 LYS A N 1
ATOM 1504 C CA . LYS A 1 192 ? -4.339 22.561 -7.921 1.00 87.50 192 LYS A CA 1
ATOM 1505 C C . LYS A 1 192 ? -3.923 22.421 -9.383 1.00 87.50 192 LYS A C 1
ATOM 1507 O O . LYS A 1 192 ? -4.173 23.321 -10.185 1.00 87.50 192 LYS A O 1
ATOM 1512 N N . TYR A 1 193 ? -3.279 21.312 -9.743 1.00 84.88 193 TYR A N 1
ATOM 1513 C CA . TYR A 1 193 ? -2.815 21.102 -11.109 1.00 84.88 193 TYR A CA 1
ATOM 1514 C C . TYR A 1 193 ? -3.964 20.819 -12.071 1.00 84.88 193 TYR A C 1
ATOM 1516 O O . TYR A 1 193 ? -3.972 21.413 -13.151 1.00 84.88 193 TYR A O 1
ATOM 1524 N N . ALA A 1 194 ? -4.963 20.039 -11.656 1.00 84.56 194 ALA A N 1
ATOM 1525 C CA . ALA A 1 194 ? -6.187 19.837 -12.421 1.00 84.56 194 ALA A CA 1
ATOM 1526 C C . ALA A 1 194 ? -6.897 21.162 -12.756 1.00 84.56 194 ALA A C 1
ATOM 1528 O O . ALA A 1 194 ? -7.251 21.404 -13.912 1.00 84.56 194 ALA A O 1
ATOM 1529 N N . LEU A 1 195 ? -7.040 22.053 -11.769 1.00 81.56 195 LEU A N 1
ATOM 1530 C CA . LEU A 1 195 ? -7.672 23.364 -11.943 1.00 81.56 195 LEU A CA 1
ATOM 1531 C C . LEU A 1 195 ? -6.807 24.323 -12.782 1.00 81.56 195 LEU A C 1
ATOM 1533 O O . LEU A 1 195 ? -7.324 25.031 -13.647 1.00 81.56 195 LEU A O 1
ATOM 1537 N N . SER A 1 196 ? -5.482 24.324 -12.585 1.00 73.50 196 SER A N 1
ATOM 1538 C CA . SER A 1 196 ? -4.556 25.218 -13.303 1.00 73.50 196 SER A CA 1
ATOM 1539 C C . SER A 1 196 ? -4.411 24.894 -14.796 1.00 73.50 196 SER A C 1
ATOM 1541 O O . SER A 1 196 ? -4.279 25.802 -15.615 1.00 73.50 196 SER A O 1
ATOM 1543 N N . GLU A 1 197 ? -4.486 23.616 -15.183 1.00 62.97 197 GLU A N 1
ATOM 1544 C CA . GLU A 1 197 ? -4.528 23.215 -16.597 1.00 62.97 197 GLU A CA 1
ATOM 1545 C C . GLU A 1 197 ? -5.897 23.532 -17.227 1.00 62.97 197 GLU A C 1
ATOM 1547 O O . GLU A 1 197 ? -6.014 23.697 -18.444 1.00 62.97 197 GLU A O 1
ATOM 1552 N N . GLY A 1 198 ? -6.924 23.684 -16.383 1.00 50.75 198 GLY A N 1
ATOM 1553 C CA . GLY A 1 198 ? -8.271 24.168 -16.674 1.00 50.75 198 GLY A CA 1
ATOM 1554 C C . GLY A 1 198 ? -8.337 25.567 -17.290 1.00 50.75 198 GLY A C 1
ATOM 1555 O O . GLY A 1 198 ? -9.080 25.761 -18.249 1.00 50.75 198 GLY A O 1
ATOM 1556 N N . GLY A 1 199 ? -7.544 26.504 -16.760 1.00 45.72 199 GLY A N 1
ATOM 1557 C CA . GLY A 1 199 ? -7.699 27.953 -16.956 1.00 45.72 199 GLY A CA 1
ATOM 1558 C C . GLY A 1 199 ? -6.930 28.598 -18.114 1.00 45.72 199 GLY A C 1
ATOM 1559 O O . GLY A 1 199 ? -6.964 29.816 -18.248 1.00 45.72 199 GLY A O 1
ATOM 1560 N N . ARG A 1 200 ? -6.240 27.835 -18.975 1.00 45.03 200 ARG A N 1
ATOM 1561 C CA . ARG A 1 200 ? -5.611 28.399 -20.195 1.00 45.03 200 ARG A CA 1
ATOM 1562 C C . ARG A 1 200 ? -6.551 28.511 -21.400 1.00 45.03 200 ARG A C 1
ATOM 1564 O O . ARG A 1 200 ? -6.112 28.887 -22.481 1.00 45.03 200 ARG A O 1
ATOM 1571 N N . SER A 1 201 ? -7.838 28.237 -21.218 1.00 40.62 201 SER A N 1
ATOM 1572 C CA . SER A 1 201 ? -8.877 28.511 -22.210 1.00 40.62 201 SER A CA 1
ATOM 1573 C C . SER A 1 201 ? -9.999 29.317 -21.557 1.00 40.62 201 SER A C 1
ATOM 1575 O O . SER A 1 201 ? -10.933 28.734 -21.014 1.00 40.62 201 SER A O 1
ATOM 1577 N N . GLY A 1 202 ? -9.883 30.646 -21.606 1.00 37.09 202 GLY A N 1
ATOM 1578 C CA . GLY A 1 202 ? -10.969 31.572 -21.277 1.00 37.09 202 GLY A CA 1
ATOM 1579 C C . GLY A 1 202 ? -10.709 32.441 -20.049 1.00 37.09 202 GLY A C 1
ATOM 1580 O O . GLY A 1 202 ? -10.960 32.013 -18.934 1.00 37.09 202 GLY A O 1
ATOM 1581 N N . TYR A 1 203 ? -10.242 33.661 -20.323 1.00 34.59 203 TYR A N 1
ATOM 1582 C CA . TYR A 1 203 ? -10.444 34.911 -19.583 1.00 34.59 203 TYR A CA 1
ATOM 1583 C C . TYR A 1 203 ? -10.214 34.971 -18.061 1.00 34.59 203 TYR A C 1
ATOM 1585 O O . TYR A 1 203 ? -10.827 34.298 -17.241 1.00 34.59 203 TYR A O 1
ATOM 1593 N N . SER A 1 204 ? -9.364 35.936 -17.707 1.00 36.19 204 SER A N 1
ATOM 1594 C CA . SER A 1 204 ? -9.253 36.570 -16.398 1.00 36.19 204 SER A CA 1
ATOM 1595 C C . SER A 1 204 ? -10.614 36.895 -15.776 1.00 36.19 204 SER A C 1
ATOM 1597 O O . SER A 1 204 ? -11.442 37.550 -16.409 1.00 36.19 204 SER A O 1
ATOM 1599 N N . GLY A 1 205 ? -10.791 36.543 -14.507 1.00 32.28 205 GLY A N 1
ATOM 1600 C CA . GLY A 1 205 ? -11.917 36.989 -13.697 1.00 32.28 205 GLY A CA 1
ATOM 1601 C C . GLY A 1 205 ? -11.756 36.522 -12.259 1.00 32.28 205 GLY A C 1
ATOM 1602 O O . GLY A 1 205 ? -11.919 35.344 -11.967 1.00 32.28 205 GLY A O 1
ATOM 1603 N N . SER A 1 206 ? -11.371 37.460 -11.400 1.00 39.88 206 SER A N 1
ATOM 1604 C CA . SER A 1 206 ? -11.335 37.366 -9.940 1.00 39.88 206 SER A CA 1
ATOM 1605 C C . SER A 1 206 ? -12.642 36.814 -9.351 1.00 39.88 206 SER A C 1
ATOM 1607 O O . SER A 1 206 ? -13.713 37.104 -9.879 1.00 39.88 206 SER A O 1
ATOM 1609 N N . GLY A 1 207 ? -12.559 36.087 -8.233 1.00 33.94 207 GLY A N 1
ATOM 1610 C CA . GLY A 1 207 ? -13.715 35.788 -7.382 1.00 33.94 207 GLY A CA 1
ATOM 1611 C C . GLY A 1 207 ? -13.749 34.351 -6.873 1.00 33.94 207 GLY A C 1
ATOM 1612 O O . GLY A 1 207 ? -14.022 33.422 -7.633 1.00 33.94 207 GLY A O 1
ATOM 1613 N N . GLY A 1 208 ? -13.484 34.180 -5.575 1.00 40.97 208 GLY A N 1
ATOM 1614 C CA . GLY A 1 208 ? -13.764 32.946 -4.848 1.00 40.97 208 GLY A CA 1
ATOM 1615 C C . GLY A 1 208 ? -15.250 32.600 -4.939 1.00 40.97 208 GLY A C 1
ATOM 1616 O O . GLY A 1 208 ? -16.113 33.445 -4.721 1.00 40.97 208 GLY A O 1
ATOM 1617 N N . GLY A 1 209 ? -15.544 31.360 -5.308 1.00 32.75 209 GLY A N 1
ATOM 1618 C CA . GLY A 1 209 ? -16.905 30.863 -5.428 1.00 32.75 209 GLY A CA 1
ATOM 1619 C C . GLY A 1 209 ? -16.882 29.369 -5.705 1.00 32.75 209 GLY A C 1
ATOM 1620 O O . GLY A 1 209 ? -16.306 28.924 -6.700 1.00 32.75 209 GLY A O 1
ATOM 1621 N N . ILE A 1 210 ? -17.483 28.609 -4.792 1.00 42.50 210 ILE A N 1
ATOM 1622 C CA . ILE A 1 210 ? -17.742 27.171 -4.897 1.00 42.50 210 ILE A CA 1
ATOM 1623 C C . ILE A 1 210 ? -18.365 26.883 -6.270 1.00 42.50 210 ILE A C 1
ATOM 1625 O O . ILE A 1 210 ? -19.450 27.372 -6.579 1.00 42.50 210 ILE A O 1
ATOM 1629 N N . ARG A 1 211 ? -17.678 26.101 -7.113 1.00 42.00 211 ARG A N 1
ATOM 1630 C CA . ARG A 1 211 ? -18.229 25.634 -8.393 1.00 42.00 211 ARG A CA 1
ATOM 1631 C C . ARG A 1 211 ? -18.822 24.245 -8.202 1.00 42.00 211 ARG A C 1
ATOM 1633 O O . ARG A 1 211 ? -18.091 23.274 -8.039 1.00 42.00 211 ARG A O 1
ATOM 1640 N N . ILE A 1 212 ? -20.147 24.178 -8.234 1.00 40.7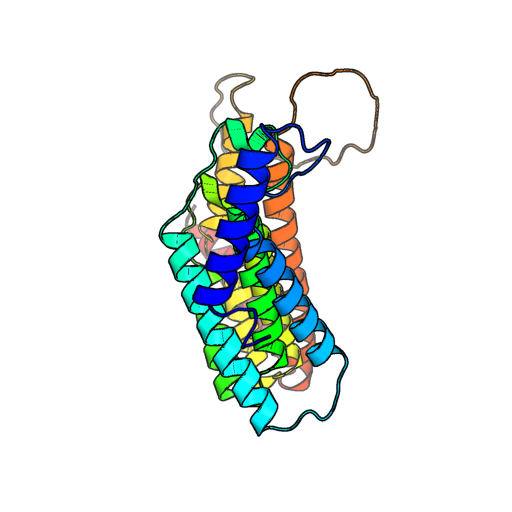5 212 ILE A N 1
ATOM 1641 C CA . ILE A 1 212 ? -20.919 22.937 -8.301 1.00 40.75 212 ILE A CA 1
ATOM 1642 C C . ILE A 1 212 ? -20.627 22.281 -9.660 1.00 40.75 212 ILE A C 1
ATOM 1644 O O . ILE A 1 212 ? -20.930 22.864 -10.702 1.00 40.75 212 ILE A O 1
ATOM 1648 N N . LEU A 1 213 ? -20.001 21.098 -9.661 1.00 39.22 213 LEU A N 1
ATOM 1649 C CA . LEU A 1 213 ? -19.892 20.270 -10.864 1.00 39.22 213 LEU A CA 1
ATOM 1650 C C . LEU A 1 213 ? -21.239 19.579 -11.100 1.00 39.22 213 LEU A C 1
ATOM 1652 O O . LEU A 1 213 ? -21.648 18.726 -10.318 1.00 39.22 213 LEU A O 1
ATOM 1656 N N . VAL A 1 214 ? -21.912 19.949 -12.186 1.00 33.91 214 VAL A N 1
ATOM 1657 C CA . VAL A 1 214 ? -23.036 19.187 -12.737 1.00 33.91 214 VAL A CA 1
ATOM 1658 C C . VAL A 1 214 ? -22.449 18.003 -13.506 1.00 33.91 214 VAL A C 1
ATOM 1660 O O . VAL A 1 214 ? -21.658 18.190 -14.432 1.00 33.91 214 VAL A O 1
ATOM 1663 N N . THR A 1 215 ? -22.788 16.784 -13.092 1.00 37.97 215 THR A N 1
ATOM 1664 C CA . THR A 1 215 ? -22.496 15.545 -13.821 1.00 37.97 215 THR A CA 1
ATOM 1665 C C . THR A 1 215 ? -23.440 15.452 -15.015 1.00 37.97 215 THR A C 1
ATOM 1667 O O . THR A 1 215 ? -24.608 15.114 -14.845 1.00 37.97 215 THR A O 1
ATOM 1670 N N . ASP A 1 216 ? -22.948 15.795 -16.202 1.00 38.44 216 ASP A N 1
ATOM 1671 C CA . ASP A 1 216 ? -23.709 15.682 -17.447 1.00 38.44 216 ASP A CA 1
ATOM 1672 C C . ASP A 1 216 ? -23.552 14.256 -18.008 1.00 38.44 216 ASP A C 1
ATOM 1674 O O . ASP A 1 216 ? -22.503 13.883 -18.547 1.00 38.44 216 ASP A O 1
ATOM 1678 N N . GLU A 1 217 ? -24.587 13.434 -17.826 1.00 42.66 217 GLU A N 1
ATOM 1679 C CA . GLU A 1 217 ? -24.788 12.204 -18.588 1.00 42.66 217 GLU A CA 1
ATOM 1680 C C . GLU A 1 217 ? -25.355 12.573 -19.961 1.00 42.66 217 GLU A C 1
ATOM 1682 O O . GLU A 1 217 ? -26.563 12.605 -20.126 1.00 42.66 217 GLU A O 1
ATOM 1687 N N . ASP A 1 218 ? -24.502 12.833 -20.957 1.00 39.59 218 ASP A N 1
ATOM 1688 C CA . ASP A 1 218 ? -24.892 12.605 -22.353 1.00 39.59 218 ASP A CA 1
ATOM 1689 C C . ASP A 1 218 ? -23.686 12.536 -23.304 1.00 39.59 218 ASP A C 1
ATOM 1691 O O . ASP A 1 218 ? -22.961 13.498 -23.575 1.00 39.59 218 ASP A O 1
ATOM 1695 N N . LYS A 1 219 ? -23.464 11.336 -23.850 1.00 46.75 219 LYS A N 1
ATOM 1696 C CA . LYS A 1 219 ? -22.485 11.072 -24.909 1.00 46.75 219 LYS A CA 1
ATOM 1697 C C . LYS A 1 219 ? -23.001 11.607 -26.244 1.00 46.75 219 LYS A C 1
ATOM 1699 O O . LYS A 1 219 ? -23.986 11.093 -26.767 1.00 46.75 219 LYS A O 1
ATOM 1704 N N . LYS A 1 220 ? -22.215 12.463 -26.905 1.00 34.75 220 LYS A N 1
ATOM 1705 C CA . LYS A 1 220 ? -22.104 12.455 -28.375 1.00 34.75 220 LYS A CA 1
ATOM 1706 C C . LYS A 1 220 ? -20.646 12.515 -28.822 1.00 34.75 220 LYS A C 1
ATOM 1708 O O . LYS A 1 220 ? -19.884 13.410 -28.463 1.00 34.75 220 LYS A O 1
ATOM 1713 N N . GLU A 1 221 ? -20.274 11.500 -29.595 1.00 42.00 221 GLU A N 1
ATOM 1714 C CA . GLU A 1 221 ? -18.992 11.350 -30.273 1.00 42.00 221 GLU A CA 1
ATOM 1715 C C . GLU A 1 221 ? -18.833 12.408 -31.372 1.00 42.00 221 GLU A C 1
ATOM 1717 O O . GLU A 1 221 ? -19.743 12.625 -32.168 1.00 42.00 221 GLU A O 1
ATOM 1722 N N . GLY A 1 222 ? -17.660 13.049 -31.440 1.00 36.66 222 GLY A N 1
ATOM 1723 C CA . GLY A 1 222 ? -17.338 13.953 -32.547 1.00 36.66 222 GLY A CA 1
ATOM 1724 C C . GLY A 1 222 ? -16.311 15.044 -32.243 1.00 36.66 222 GLY A C 1
ATOM 1725 O O . GLY A 1 222 ? -16.638 16.221 -32.316 1.00 36.66 222 GLY A O 1
ATOM 1726 N N . SER A 1 223 ? -15.066 14.683 -31.905 1.00 34.31 223 SER A N 1
ATOM 1727 C CA . SER A 1 223 ? -13.865 15.482 -32.240 1.00 34.31 223 SER A CA 1
ATOM 1728 C C . SER A 1 223 ? -12.588 14.811 -31.735 1.00 34.31 223 SER A C 1
ATOM 1730 O O . SER A 1 223 ? -12.331 14.736 -30.533 1.00 34.31 223 SER A O 1
ATOM 1732 N N . ARG A 1 224 ? -11.755 14.355 -32.676 1.00 43.03 224 ARG A N 1
ATOM 1733 C CA . ARG A 1 224 ? -10.374 13.922 -32.435 1.00 43.03 224 ARG A CA 1
ATOM 1734 C C . ARG A 1 224 ? -9.495 15.160 -32.231 1.00 43.03 224 ARG A C 1
ATOM 1736 O O . ARG A 1 224 ? -8.974 15.726 -33.181 1.00 43.03 224 ARG A O 1
ATOM 1743 N N . GLY A 1 225 ? -9.344 15.568 -30.976 1.00 34.72 225 GLY A N 1
ATOM 1744 C CA . GLY A 1 225 ? -8.397 16.590 -30.537 1.00 34.72 225 GLY A CA 1
ATOM 1745 C C . GLY A 1 225 ? -8.146 16.433 -29.039 1.00 34.72 225 GLY A C 1
ATOM 1746 O O . GLY A 1 225 ? -9.084 16.466 -28.253 1.00 34.72 225 GLY A O 1
ATOM 1747 N N . SER A 1 226 ? -6.892 16.182 -28.662 1.00 44.06 226 SER A N 1
ATOM 1748 C CA . SER A 1 226 ? -6.363 15.925 -27.310 1.00 44.06 226 SER A CA 1
ATOM 1749 C C . SER A 1 226 ? -7.099 16.623 -26.137 1.00 44.06 226 SER A C 1
ATOM 1751 O O . SER A 1 226 ? -6.701 17.701 -25.696 1.00 44.06 226 SER A O 1
ATOM 1753 N N . LYS A 1 227 ? -8.107 15.963 -25.544 1.00 48.22 227 LYS A N 1
ATOM 1754 C CA . LYS A 1 227 ? -8.761 16.344 -24.266 1.00 48.22 227 LYS A CA 1
ATOM 1755 C C . LYS A 1 227 ? -8.201 15.576 -23.045 1.00 48.22 227 LYS A C 1
ATOM 1757 O O . LYS A 1 227 ? -8.889 15.406 -22.045 1.00 48.22 227 LYS A O 1
ATOM 1762 N N . LEU A 1 228 ? -6.978 15.043 -23.127 1.00 52.06 228 LEU A N 1
ATOM 1763 C CA . LEU A 1 228 ? -6.531 13.932 -22.266 1.00 52.06 228 LEU A CA 1
ATOM 1764 C C . LEU A 1 228 ? -5.927 14.211 -20.857 1.00 52.06 228 LEU A C 1
ATOM 1766 O O . LEU A 1 228 ? -5.840 13.233 -20.117 1.00 52.06 228 LEU A O 1
ATOM 1770 N N . PRO A 1 229 ? -5.528 15.423 -20.403 1.00 55.41 229 PRO A N 1
ATOM 1771 C CA . PRO A 1 229 ? -4.879 15.546 -19.082 1.00 55.41 229 PRO A CA 1
ATOM 1772 C C . PRO A 1 229 ? -5.798 15.940 -17.905 1.00 55.41 229 PRO A C 1
ATOM 1774 O O . PRO A 1 229 ? -5.642 15.392 -16.814 1.00 55.41 229 PRO A O 1
ATOM 1777 N N . LYS A 1 230 ? -6.798 16.814 -18.112 1.00 61.09 230 LYS A N 1
ATOM 1778 C CA . LYS A 1 230 ? -7.673 17.332 -17.030 1.00 61.09 230 LYS A CA 1
ATOM 1779 C C . LYS A 1 230 ? -8.461 16.224 -16.330 1.00 61.09 230 LYS A C 1
ATOM 1781 O O . LYS A 1 230 ? -8.512 16.171 -15.106 1.00 61.09 230 LYS A O 1
ATOM 1786 N N . ASN A 1 231 ? -9.026 15.320 -17.130 1.00 74.88 231 ASN A N 1
ATOM 1787 C CA . ASN A 1 231 ? -9.875 14.251 -16.621 1.00 74.88 231 ASN A CA 1
ATOM 1788 C C . ASN A 1 231 ? -9.070 13.236 -15.793 1.00 74.88 231 ASN A C 1
ATOM 1790 O O . ASN A 1 231 ? -9.566 12.711 -14.811 1.00 74.88 231 ASN A O 1
ATOM 1794 N N . ARG A 1 232 ? -7.794 12.995 -16.135 1.00 84.06 232 ARG A N 1
ATOM 1795 C CA . ARG A 1 232 ? -6.972 12.009 -15.416 1.00 84.06 232 ARG A CA 1
ATOM 1796 C C . ARG A 1 232 ? -6.539 12.490 -14.035 1.00 84.06 232 ARG A C 1
ATOM 1798 O O . ARG A 1 232 ? -6.625 11.714 -13.099 1.00 84.06 232 ARG A O 1
ATOM 1805 N N . LEU A 1 233 ? -6.090 13.741 -13.892 1.00 87.38 233 LEU A N 1
ATOM 1806 C CA . LEU A 1 233 ? -5.681 14.270 -12.581 1.00 87.38 233 LEU A CA 1
ATOM 1807 C C . LEU A 1 233 ? -6.864 14.358 -11.607 1.00 87.38 233 LEU A C 1
ATOM 1809 O O . LEU A 1 233 ? -6.713 13.966 -10.451 1.00 87.38 233 LEU A O 1
ATOM 1813 N N . LEU A 1 234 ? -8.027 14.822 -12.085 1.00 87.56 234 LEU A N 1
ATOM 1814 C CA . LEU A 1 234 ? -9.263 14.847 -11.293 1.00 87.56 234 LEU A CA 1
ATOM 1815 C C . LEU A 1 234 ? -9.724 13.437 -10.937 1.00 87.56 234 LEU A C 1
ATOM 1817 O O . LEU A 1 234 ? -9.865 13.148 -9.756 1.00 87.56 234 LEU A O 1
ATOM 1821 N N . ALA A 1 235 ? -9.835 12.536 -11.917 1.00 89.56 235 ALA A N 1
ATOM 1822 C CA . ALA A 1 235 ? -10.236 11.159 -11.651 1.00 89.56 235 ALA A CA 1
ATOM 1823 C C . ALA A 1 235 ? -9.272 10.460 -10.682 1.00 89.56 235 ALA A C 1
ATOM 1825 O O . ALA A 1 235 ? -9.699 9.713 -9.813 1.00 89.56 235 ALA A O 1
ATOM 1826 N N . THR A 1 236 ? -7.958 10.687 -10.780 1.00 90.94 236 THR A N 1
ATOM 1827 C CA . THR A 1 236 ? -6.994 10.145 -9.810 1.00 90.94 236 THR A CA 1
ATOM 1828 C C . THR A 1 236 ? -7.222 10.706 -8.407 1.00 90.94 236 THR A C 1
ATOM 1830 O O . THR A 1 236 ? -7.178 9.948 -7.442 1.00 90.94 236 THR A O 1
ATOM 1833 N N . MET A 1 237 ? -7.467 12.012 -8.279 1.00 91.81 237 MET A N 1
ATOM 1834 C CA . MET A 1 237 ? -7.779 12.636 -6.992 1.00 91.81 237 MET A CA 1
ATOM 1835 C C . MET A 1 237 ? -9.055 12.051 -6.379 1.00 91.81 237 MET A C 1
ATOM 1837 O O . MET A 1 237 ? -9.047 11.691 -5.205 1.00 91.81 237 MET A O 1
ATOM 1841 N N . GLU A 1 238 ? -10.122 11.938 -7.171 1.00 92.06 238 GLU A N 1
ATOM 1842 C CA . GLU A 1 238 ? -11.406 11.359 -6.765 1.00 92.06 238 GLU A CA 1
ATOM 1843 C C . GLU A 1 238 ? -11.236 9.897 -6.353 1.00 92.06 238 GLU A C 1
ATOM 1845 O O . GLU A 1 238 ? -11.599 9.543 -5.240 1.00 92.06 238 GLU A O 1
ATOM 1850 N N . ASN A 1 239 ? -10.547 9.084 -7.156 1.00 93.75 239 ASN A N 1
ATOM 1851 C CA . ASN A 1 239 ? -10.270 7.687 -6.818 1.00 93.75 239 ASN A CA 1
ATOM 1852 C C . ASN A 1 239 ? -9.484 7.540 -5.505 1.00 93.75 239 ASN A C 1
ATOM 1854 O O . ASN A 1 239 ? -9.796 6.668 -4.698 1.00 93.75 239 ASN A O 1
ATOM 1858 N N . LEU A 1 240 ? -8.464 8.374 -5.262 1.00 95.06 240 LEU A N 1
ATOM 1859 C CA . LEU A 1 240 ? -7.710 8.336 -4.002 1.00 95.06 240 LEU A CA 1
ATOM 1860 C C . LEU A 1 240 ? -8.568 8.783 -2.813 1.00 95.06 240 LEU A C 1
ATOM 1862 O O . LEU A 1 240 ? -8.468 8.199 -1.734 1.00 95.06 240 LEU A O 1
ATOM 1866 N N . ARG A 1 241 ? -9.417 9.797 -3.008 1.00 94.69 241 ARG A N 1
ATOM 1867 C CA . ARG A 1 241 ? -10.373 10.264 -2.001 1.00 94.69 241 ARG A CA 1
ATOM 1868 C C . ARG A 1 241 ? -11.385 9.171 -1.661 1.00 94.69 241 ARG A C 1
ATOM 1870 O O . ARG A 1 241 ? -11.554 8.863 -0.485 1.00 94.69 241 ARG A O 1
ATOM 1877 N N . ASP A 1 242 ? -12.013 8.572 -2.663 1.00 96.50 242 ASP A N 1
ATOM 1878 C CA . ASP A 1 242 ? -13.018 7.524 -2.493 1.00 96.50 242 ASP A CA 1
ATOM 1879 C C . ASP A 1 242 ? -12.408 6.283 -1.845 1.00 96.50 242 ASP A C 1
ATOM 1881 O O . ASP A 1 242 ? -12.992 5.715 -0.923 1.00 96.50 242 ASP A O 1
ATOM 1885 N N . ASN A 1 243 ? -11.186 5.914 -2.242 1.00 97.00 243 ASN A N 1
ATOM 1886 C CA . ASN A 1 243 ? -10.445 4.826 -1.615 1.00 97.00 243 ASN A CA 1
ATOM 1887 C C . ASN A 1 243 ? -10.160 5.114 -0.127 1.00 97.00 243 ASN A C 1
ATOM 1889 O O . ASN A 1 243 ? -10.382 4.255 0.729 1.00 97.00 243 ASN A O 1
ATOM 1893 N N . ALA A 1 244 ? -9.726 6.330 0.221 1.00 97.25 244 ALA A N 1
ATOM 1894 C CA . ALA A 1 244 ? -9.516 6.707 1.619 1.00 97.25 244 ALA A CA 1
ATOM 1895 C C . ALA A 1 244 ? -10.826 6.678 2.428 1.00 97.25 244 ALA A C 1
ATOM 1897 O O . ALA A 1 244 ? -10.855 6.101 3.513 1.00 97.25 244 ALA A O 1
ATOM 1898 N N . ILE A 1 245 ? -11.924 7.225 1.890 1.00 97.12 245 ILE A N 1
ATOM 1899 C CA . ILE A 1 245 ? -13.248 7.205 2.535 1.00 97.12 245 ILE A CA 1
ATOM 1900 C C . ILE A 1 245 ? -13.729 5.764 2.740 1.00 97.12 245 ILE A C 1
ATOM 1902 O O . ILE A 1 245 ? -14.149 5.402 3.839 1.00 97.12 245 ILE A O 1
ATOM 1906 N N . HIS A 1 246 ? -13.615 4.918 1.715 1.00 98.25 246 HIS A N 1
ATOM 1907 C CA . HIS A 1 246 ? -13.985 3.510 1.800 1.00 98.25 246 HIS A CA 1
ATOM 1908 C C . HIS A 1 246 ? -13.217 2.791 2.918 1.00 98.25 246 HIS A C 1
ATOM 1910 O O . HIS A 1 246 ? -13.813 2.077 3.730 1.00 98.25 246 HIS A O 1
ATOM 1916 N N . ASN A 1 247 ? -11.904 3.020 3.011 1.00 98.25 247 ASN A N 1
ATOM 1917 C CA . ASN A 1 247 ? -11.075 2.404 4.043 1.00 98.25 247 ASN A CA 1
ATOM 1918 C C . ASN A 1 247 ? -11.329 2.970 5.443 1.00 98.25 247 ASN A C 1
ATOM 1920 O O . ASN A 1 247 ? -11.246 2.212 6.407 1.00 98.25 247 ASN A O 1
ATOM 1924 N N . ILE A 1 248 ? -11.721 4.241 5.575 1.00 97.88 248 ILE A N 1
ATOM 1925 C CA . ILE A 1 248 ? -12.212 4.798 6.844 1.00 97.88 248 ILE A CA 1
ATOM 1926 C C . ILE A 1 248 ? -13.476 4.062 7.282 1.00 97.88 248 ILE A C 1
ATOM 1928 O O . ILE A 1 248 ? -13.543 3.598 8.417 1.00 97.88 248 ILE A O 1
ATOM 1932 N N . CYS A 1 249 ? -14.468 3.914 6.398 1.00 97.62 249 CYS A N 1
ATOM 1933 C CA . CYS A 1 249 ? -15.708 3.207 6.723 1.00 97.62 249 CYS A CA 1
ATOM 1934 C C . CYS A 1 249 ? -15.433 1.755 7.130 1.00 97.62 249 CYS A C 1
ATOM 1936 O O . CYS A 1 249 ? -15.984 1.266 8.118 1.00 97.62 249 CYS A O 1
ATOM 1938 N N . ARG A 1 250 ? -14.549 1.077 6.391 1.00 97.88 250 ARG A N 1
ATOM 1939 C CA . ARG A 1 250 ? -14.093 -0.279 6.705 1.00 97.88 250 ARG A CA 1
ATOM 1940 C C . ARG A 1 250 ? -13.427 -0.351 8.082 1.00 97.88 250 ARG A C 1
ATOM 1942 O O . ARG A 1 250 ? -13.763 -1.241 8.860 1.00 97.88 250 ARG A O 1
ATOM 1949 N N . ALA A 1 251 ? -12.515 0.573 8.377 1.00 97.56 251 ALA A N 1
ATOM 1950 C CA . ALA A 1 251 ? -11.782 0.620 9.635 1.00 97.56 251 ALA A CA 1
ATOM 1951 C C . ALA A 1 251 ? -12.705 0.920 10.822 1.00 97.56 251 ALA A C 1
ATOM 1953 O O . ALA A 1 251 ? -12.702 0.170 11.791 1.00 97.56 251 ALA A O 1
ATOM 1954 N N . LEU A 1 252 ? -13.567 1.935 10.714 1.00 97.25 252 LEU A N 1
ATOM 1955 C CA . LEU A 1 252 ? -14.555 2.275 11.741 1.00 97.25 252 LEU A CA 1
ATOM 1956 C C . LEU A 1 252 ? -15.501 1.110 12.033 1.00 97.25 252 LEU A C 1
ATOM 1958 O O . LEU A 1 252 ? -15.766 0.816 13.193 1.00 97.25 252 LEU A O 1
ATOM 1962 N N . LYS A 1 253 ? -15.971 0.401 10.998 1.00 96.50 253 LYS A N 1
ATOM 1963 C CA . LYS A 1 253 ? -16.831 -0.776 11.173 1.00 96.50 253 LYS A CA 1
ATOM 1964 C C . LYS A 1 253 ? -16.138 -1.891 11.963 1.00 96.50 253 LYS A C 1
ATOM 1966 O O . LYS A 1 253 ? -16.793 -2.568 12.750 1.00 96.50 253 LYS A O 1
ATOM 1971 N N . ALA A 1 254 ? -14.838 -2.094 11.754 1.00 95.56 254 ALA A N 1
ATOM 1972 C CA . ALA A 1 254 ? -14.062 -3.058 12.530 1.00 95.56 254 ALA A CA 1
ATOM 1973 C C . ALA A 1 254 ? -13.806 -2.567 13.960 1.00 95.56 254 ALA A C 1
ATOM 1975 O O . ALA A 1 254 ? -14.054 -3.302 14.912 1.00 95.56 254 ALA A O 1
ATOM 1976 N N . SER A 1 255 ? -13.390 -1.309 14.123 1.00 94.25 255 SER A N 1
ATOM 1977 C CA . SER A 1 255 ? -13.155 -0.694 15.433 1.00 94.25 255 SER A CA 1
ATOM 1978 C C . SER A 1 255 ? -14.407 -0.632 16.299 1.00 94.25 255 SER A C 1
ATOM 1980 O O . SER A 1 255 ? -14.292 -0.747 17.513 1.00 94.25 255 SER A O 1
ATOM 1982 N N . GLN A 1 256 ? -15.600 -0.549 15.705 1.00 94.31 256 GLN A N 1
ATOM 1983 C CA . GLN A 1 256 ? -16.869 -0.556 16.436 1.00 94.31 256 GLN A CA 1
ATOM 1984 C C . GLN A 1 256 ? -17.093 -1.836 17.256 1.00 94.31 256 GLN A C 1
ATOM 1986 O O . GLN A 1 256 ? -17.842 -1.825 18.232 1.00 94.31 256 GLN A O 1
ATOM 1991 N N . GLN A 1 257 ? -16.442 -2.943 16.882 1.00 90.94 257 GLN A N 1
ATOM 1992 C CA . GLN A 1 257 ? -16.483 -4.186 17.656 1.00 90.94 257 GLN A CA 1
ATOM 1993 C C . GLN A 1 257 ? -15.713 -4.078 18.981 1.00 90.94 257 GLN A C 1
ATOM 1995 O O . GLN A 1 257 ? -16.007 -4.826 19.909 1.00 90.94 257 GLN A O 1
ATOM 2000 N N . VAL A 1 258 ? -14.748 -3.157 19.064 1.00 93.31 258 VAL A N 1
ATOM 2001 C CA . VAL A 1 258 ? -13.901 -2.916 20.242 1.00 93.31 258 VAL A CA 1
ATOM 2002 C C . VAL A 1 258 ? -14.385 -1.698 21.029 1.00 93.31 258 VAL A C 1
ATOM 2004 O O . VAL A 1 258 ? -14.505 -1.764 22.248 1.00 93.31 258 VAL A O 1
ATOM 2007 N N . ASP A 1 259 ? -14.702 -0.605 20.334 1.00 92.94 259 ASP A N 1
ATOM 2008 C CA . ASP A 1 259 ? -15.151 0.662 20.908 1.00 92.94 259 ASP A CA 1
ATOM 2009 C C . ASP A 1 259 ? -16.420 1.153 20.199 1.00 92.94 259 ASP A C 1
ATOM 2011 O O . ASP A 1 259 ? -16.395 1.544 19.029 1.00 92.94 259 ASP A O 1
ATOM 2015 N N . LYS A 1 260 ? -17.548 1.167 20.918 1.00 93.12 260 LYS A N 1
ATOM 2016 C CA . LYS A 1 260 ? -18.844 1.594 20.369 1.00 93.12 260 LYS A CA 1
ATOM 2017 C C . LYS A 1 260 ? -18.894 3.090 20.054 1.00 93.12 260 LYS A C 1
ATOM 2019 O O . LYS A 1 260 ? -19.672 3.484 19.183 1.00 93.12 260 LYS A O 1
ATOM 2024 N N . ASP A 1 261 ? -18.055 3.891 20.706 1.00 94.50 261 ASP A N 1
ATOM 2025 C CA . ASP A 1 261 ? -18.033 5.346 20.573 1.00 94.50 261 ASP A CA 1
ATOM 2026 C C . ASP A 1 261 ? -17.055 5.827 19.491 1.00 94.50 261 ASP A C 1
ATOM 2028 O O . ASP A 1 261 ? -16.990 7.025 19.199 1.00 94.50 261 ASP A O 1
ATOM 2032 N N . CYS A 1 262 ? -16.353 4.909 18.810 1.00 94.44 262 CYS A N 1
ATOM 2033 C CA . CYS A 1 262 ? -15.365 5.259 17.789 1.00 94.44 262 CYS A CA 1
ATOM 2034 C C . CYS A 1 262 ? -15.954 6.087 16.630 1.00 94.44 262 CYS A C 1
ATOM 2036 O O . CYS A 1 262 ? -15.298 6.998 16.124 1.00 94.44 262 CYS A O 1
ATOM 2038 N N . VAL A 1 263 ? -17.204 5.821 16.227 1.00 95.88 263 VAL A N 1
ATOM 2039 C CA . VAL A 1 263 ? -17.890 6.563 15.155 1.00 95.88 263 VAL A CA 1
ATOM 2040 C C . VAL A 1 263 ? -18.274 7.979 15.611 1.00 95.88 263 VAL A C 1
ATOM 2042 O O . VAL A 1 263 ? -17.870 8.928 14.933 1.00 95.88 263 VAL A O 1
ATOM 2045 N N . PRO A 1 264 ? -18.986 8.178 16.742 1.00 95.31 264 PRO A N 1
ATOM 2046 C CA . PRO A 1 264 ? -19.194 9.511 17.309 1.00 95.31 264 PRO A CA 1
ATOM 2047 C C . PRO A 1 264 ? -17.896 10.305 17.497 1.00 95.31 264 PRO A C 1
ATOM 2049 O O . PRO A 1 264 ? -17.821 11.465 17.087 1.00 95.31 264 PRO A O 1
ATOM 2052 N N . ALA A 1 265 ? -16.853 9.678 18.051 1.00 94.31 265 ALA A N 1
ATOM 2053 C CA . ALA A 1 265 ? -15.556 10.314 18.270 1.00 94.31 265 ALA A CA 1
ATOM 2054 C C . ALA A 1 265 ? -14.898 10.748 16.950 1.00 94.31 265 ALA A C 1
ATOM 2056 O O . ALA A 1 265 ? -14.366 11.858 16.842 1.00 94.31 265 ALA A O 1
ATOM 2057 N N . PHE A 1 266 ? -14.977 9.907 15.917 1.00 95.44 266 PHE A N 1
ATOM 2058 C CA . PHE A 1 266 ? -14.502 10.236 14.579 1.00 95.44 266 PHE A CA 1
ATOM 2059 C C . PHE A 1 266 ? -15.258 11.421 13.964 1.00 95.44 266 PHE A C 1
ATOM 2061 O O . PHE A 1 266 ? -14.623 12.354 13.467 1.00 95.44 266 PHE A O 1
ATOM 2068 N N . LEU A 1 267 ? -16.593 11.423 14.030 1.00 94.75 267 LEU A N 1
ATOM 2069 C CA . LEU A 1 267 ? -17.418 12.513 13.500 1.00 94.75 267 LEU A CA 1
ATOM 2070 C C . LEU A 1 267 ? -17.135 13.835 14.220 1.00 94.75 267 LEU A C 1
ATOM 2072 O O . LEU A 1 267 ? -16.954 14.859 13.563 1.00 94.75 267 LEU A O 1
ATOM 2076 N N . ALA A 1 268 ? -17.010 13.809 15.549 1.00 93.62 268 ALA A N 1
ATOM 2077 C CA . ALA A 1 268 ? -16.623 14.977 16.335 1.00 93.62 268 ALA A CA 1
ATOM 2078 C C . ALA A 1 268 ? -15.225 15.488 15.940 1.00 93.62 268 ALA A C 1
ATOM 2080 O O . ALA A 1 268 ? -15.017 16.689 15.761 1.00 93.62 268 ALA A O 1
ATOM 2081 N N . SER A 1 269 ? -14.267 14.576 15.742 1.00 91.69 269 SER A N 1
ATOM 2082 C CA . SER A 1 269 ? -12.913 14.908 15.290 1.00 91.69 269 SER A CA 1
ATOM 2083 C C . SER A 1 269 ? -12.903 15.575 13.909 1.00 91.69 269 SER A C 1
ATOM 2085 O O . SER A 1 269 ? -12.219 16.585 13.730 1.00 91.69 269 SER A O 1
ATOM 2087 N N . ILE A 1 270 ? -13.680 15.058 12.951 1.00 91.75 270 ILE A N 1
ATOM 2088 C CA . ILE A 1 270 ? -13.831 15.672 11.625 1.00 91.75 270 ILE A CA 1
ATOM 2089 C C . ILE A 1 270 ? -14.509 17.035 11.723 1.00 91.75 270 ILE A C 1
ATOM 2091 O O . ILE A 1 270 ? -13.983 18.000 11.173 1.00 91.75 270 ILE A O 1
ATOM 2095 N N . SER A 1 271 ? -15.628 17.134 12.446 1.00 89.88 271 SER A N 1
ATOM 2096 C CA . SER A 1 271 ? -16.377 18.385 12.604 1.00 89.88 271 SER A CA 1
ATOM 2097 C C . SER A 1 271 ? -15.486 19.499 13.152 1.00 89.88 271 SER A C 1
ATOM 2099 O O . SER A 1 271 ? -15.463 20.601 12.610 1.00 89.88 271 SER A O 1
ATOM 2101 N N . ASN A 1 272 ? -14.685 19.197 14.177 1.00 88.69 272 ASN A N 1
ATOM 2102 C CA . ASN A 1 272 ? -13.746 20.152 14.763 1.00 88.69 272 ASN A CA 1
ATOM 2103 C C . ASN A 1 272 ? -12.656 20.593 13.779 1.00 88.69 272 ASN A C 1
ATOM 2105 O O . ASN A 1 272 ? -12.246 21.753 13.793 1.00 88.69 272 ASN A O 1
ATOM 2109 N N . ARG A 1 273 ? -12.161 19.680 12.935 1.00 86.31 273 ARG A N 1
ATOM 2110 C CA . ARG A 1 273 ? -11.144 20.009 11.928 1.00 86.31 273 ARG A CA 1
ATOM 2111 C C . ARG A 1 273 ? -11.703 20.879 10.809 1.00 86.31 273 ARG A C 1
ATOM 2113 O O . ARG A 1 273 ? -11.051 21.852 10.449 1.00 86.31 273 ARG A O 1
ATOM 2120 N N . LEU A 1 274 ? -12.890 20.554 10.299 1.00 84.81 274 LEU A N 1
ATOM 2121 C CA . LEU A 1 274 ? -13.543 21.333 9.246 1.00 84.81 274 LEU A CA 1
ATOM 2122 C C . LEU A 1 274 ? -13.894 22.741 9.734 1.00 84.81 274 LEU A C 1
ATOM 2124 O O . LEU A 1 274 ? -13.543 23.708 9.071 1.00 84.81 274 LEU A O 1
ATOM 2128 N N . TYR A 1 275 ? -14.452 22.864 10.942 1.00 84.56 275 TYR A N 1
ATOM 2129 C CA . TYR A 1 275 ? -14.742 24.164 11.550 1.00 84.56 275 TYR A CA 1
ATOM 2130 C C . TYR A 1 275 ? -13.487 25.042 11.694 1.00 84.56 275 TYR A C 1
ATOM 2132 O O . TYR A 1 275 ? -13.501 26.232 11.394 1.00 84.56 275 TYR A O 1
ATOM 2140 N N . ARG A 1 276 ? -12.358 24.457 12.118 1.00 80.00 276 ARG A N 1
ATOM 2141 C CA . ARG A 1 276 ? -11.080 25.185 12.210 1.00 80.00 276 ARG A CA 1
ATOM 2142 C C . ARG A 1 276 ? -10.512 25.579 10.848 1.00 80.00 276 ARG A C 1
ATOM 2144 O O . ARG A 1 276 ? -9.863 26.617 10.762 1.00 80.00 276 ARG A O 1
ATOM 2151 N N . ALA A 1 277 ? -10.715 24.756 9.821 1.00 71.62 277 ALA A N 1
ATOM 2152 C CA . ALA A 1 277 ? -10.295 25.077 8.462 1.00 71.62 277 ALA A CA 1
ATOM 2153 C C . ALA A 1 277 ? -11.095 26.263 7.904 1.00 71.62 277 ALA A C 1
ATOM 2155 O O . ALA A 1 277 ? -10.486 27.188 7.386 1.00 71.62 277 ALA A O 1
ATOM 2156 N N . GLU A 1 278 ? -12.416 26.294 8.115 1.00 66.75 278 GLU A N 1
ATOM 2157 C CA . GLU A 1 278 ? -13.272 27.430 7.731 1.00 66.75 278 GLU A CA 1
ATOM 2158 C C . GLU A 1 278 ? -12.869 28.744 8.414 1.00 66.75 278 GLU A C 1
ATOM 2160 O O . GLU A 1 278 ? -12.964 29.802 7.811 1.00 66.75 278 GLU A O 1
ATOM 2165 N N . LEU A 1 279 ? -12.393 28.689 9.662 1.00 63.00 279 LEU A N 1
ATOM 2166 C CA . LEU A 1 279 ? -11.877 29.860 10.386 1.00 63.00 279 LEU A CA 1
ATOM 2167 C C . LEU A 1 279 ? -10.503 30.349 9.896 1.00 63.00 279 LEU A C 1
ATOM 2169 O O . LEU A 1 279 ? -10.065 31.419 10.319 1.00 63.00 279 LEU A O 1
ATOM 2173 N N . SER A 1 280 ? -9.788 29.539 9.111 1.00 57.50 280 SER A N 1
ATOM 2174 C CA . SER A 1 280 ? -8.411 29.811 8.673 1.00 57.50 280 SER A CA 1
ATOM 2175 C C . SER A 1 280 ? -8.308 30.295 7.218 1.00 57.50 280 SER A C 1
ATOM 2177 O O . SER A 1 280 ? -7.218 30.714 6.823 1.00 57.50 280 SER A O 1
ATOM 2179 N N . ASP A 1 281 ? -9.401 30.223 6.451 1.00 44.12 281 ASP A N 1
ATOM 2180 C CA . ASP A 1 281 ? -9.568 30.812 5.108 1.00 44.12 281 ASP A CA 1
ATOM 2181 C C . ASP A 1 281 ? -10.150 32.238 5.192 1.00 44.12 281 ASP A C 1
ATOM 2183 O O . ASP A 1 281 ? -9.809 33.063 4.309 1.00 44.12 281 ASP A O 1
#

Radius of gyration: 22.05 Å; chains: 1; bounding box: 48×59×57 Å

Foldseek 3Di:
DVVCLPPVNQVVQLVVVVVVCVVCVNVPPPDQDNGCNLVCLLVVLLVLLVCLVPDDDDDLVVLVVQLVVLVVLLVVLVVVCVVPVDPPDVVNVVGVDDSSLSSLSSNLSSLSSNLSSDDDPVSLVVSLVVLLCVQLDQDDLVCLLSNLSNNLSSLLSLLVSLLVPVVCLLSSLVSLLCSVQVPRNSLVSLVVVLVVVVPPPDDDDDDDDDDDDDDDPDDDDDDPDDPPDNCSSVVSSVVSNVSSVVSSVSNQVNNCVVPVCSVVVSVVVNVVSVVVVVVVD

Organism: NCBI:txid100452

Secondary structure (DSSP, 8-state):
-TTTT-HHHHHHHHHHHHHHHHHTTT--TT---S-SHHHHHHHHHHHHHHHHHH-----HHHHHHHHHHHHHHHHHHHHHHHH-S----GGGGSSS--HHHHHHHHHHHHHHHHHHH--SHHHHHHHHHHHHHHHHS---GGGTTTTHHHHHHHHHHHHHHHHH-GGGHHHHHHHHHHHHHS--HHHHHHHHHHHHHHTTSS----------------------S--TTHHHHHHHHHHHHHHHHHHHHHHHHHHTTT-TTHHHHHHHHHHHHHHHHHTT-